Protein AF-A0A1F2XSV1-F1 (afdb_monomer)

Radius of gyration: 18.4 Å; Cα contacts (8 Å, |Δi|>4): 444; chains: 1; bounding box: 40×49×67 Å

pLDDT: mean 92.78, std 13.51, range [35.56, 98.88]

Secondary structure (DSSP, 8-state):
--SEEEEHHHHHHHHHTT-HHHHHHHHHHHHHSSPPPHHHHHHHHHHHHHHHHHHHHTT--S-EEEEEEEPTTSS-EEEEEEEEE-TTT--EEEEEEEEE--S--EE-SSTTEEEEESSS-EEEEE-HHHHHHHHHHHHHHH-HHHHTSSSEEEEEEEETT----TTSGGG-GGGHHHHHHS-EEETT-HHHHHHHHHHHHBB---SHHHHHHHHHT-------------

Structure (mmCIF, N/CA/C/O backbone):
data_AF-A0A1F2XSV1-F1
#
_entry.id   AF-A0A1F2XSV1-F1
#
loop_
_atom_site.group_PDB
_atom_site.id
_atom_site.type_symbol
_atom_site.label_atom_id
_atom_site.label_alt_id
_atom_site.label_comp_id
_atom_site.label_asym_id
_atom_site.label_entity_id
_atom_site.label_seq_id
_atom_site.pdbx_PDB_ins_code
_atom_site.Cartn_x
_atom_site.Cartn_y
_atom_site.Cartn_z
_atom_site.occupancy
_atom_site.B_iso_or_equiv
_atom_site.auth_seq_id
_atom_site.auth_comp_id
_atom_site.auth_asym_id
_atom_site.auth_atom_id
_atom_site.pdbx_PDB_model_num
ATOM 1 N N . MET A 1 1 ? 2.517 12.234 9.997 1.00 88.00 1 MET A N 1
ATOM 2 C CA . MET A 1 1 ? 2.289 13.084 8.802 1.00 88.00 1 MET A CA 1
ATOM 3 C C . MET A 1 1 ? 1.826 12.184 7.668 1.00 88.00 1 MET A C 1
ATOM 5 O O . MET A 1 1 ? 2.458 11.157 7.459 1.00 88.00 1 MET A O 1
ATOM 9 N N . HIS A 1 2 ? 0.756 12.558 6.977 1.00 94.75 2 HIS A N 1
ATOM 10 C CA . HIS A 1 2 ? 0.187 11.879 5.806 1.00 94.75 2 HIS A CA 1
ATOM 11 C C . HIS A 1 2 ? -0.239 12.951 4.792 1.00 94.75 2 HIS A C 1
ATOM 13 O O . HIS A 1 2 ? -0.453 14.096 5.194 1.00 94.75 2 HIS A O 1
ATOM 19 N N . LEU A 1 3 ? -0.363 12.609 3.508 1.00 96.81 3 LEU A N 1
ATOM 20 C CA . LEU A 1 3 ? -0.813 13.569 2.485 1.00 96.81 3 LEU A CA 1
ATOM 21 C C . LEU A 1 3 ? -2.320 13.504 2.225 1.00 96.81 3 LEU A C 1
ATOM 23 O O . LEU A 1 3 ? -2.896 14.479 1.755 1.00 96.81 3 LEU A O 1
ATOM 27 N N . TYR A 1 4 ? -2.965 12.391 2.569 1.00 97.75 4 TYR A N 1
ATOM 28 C CA . TYR A 1 4 ? -4.417 12.244 2.518 1.00 97.75 4 TYR A CA 1
ATOM 29 C C . TYR A 1 4 ? -4.916 11.464 3.727 1.00 97.75 4 TYR A C 1
ATOM 31 O O . TYR A 1 4 ? -4.221 10.580 4.237 1.00 97.75 4 TYR A O 1
ATOM 39 N N . ARG A 1 5 ? -6.130 11.804 4.154 1.00 97.31 5 ARG A N 1
ATOM 40 C CA . ARG A 1 5 ? -6.881 11.123 5.199 1.00 97.31 5 ARG A CA 1
ATOM 41 C C . ARG A 1 5 ? -8.374 11.287 4.934 1.00 97.31 5 ARG A C 1
ATOM 43 O O . ARG A 1 5 ? -8.816 12.413 4.716 1.00 97.31 5 ARG A O 1
ATOM 50 N N . GLY A 1 6 ? -9.130 10.199 5.019 1.00 97.00 6 GLY A N 1
ATOM 51 C CA . GLY A 1 6 ? -10.584 10.211 4.852 1.00 97.00 6 GLY A CA 1
ATOM 52 C C . GLY A 1 6 ? -11.194 8.827 5.039 1.00 97.00 6 GLY A C 1
ATOM 53 O O . GLY A 1 6 ? -10.521 7.921 5.537 1.00 97.00 6 GLY A O 1
ATOM 54 N N . THR A 1 7 ? -12.451 8.676 4.628 1.00 97.75 7 THR A N 1
ATOM 55 C CA . THR A 1 7 ? -13.071 7.357 4.437 1.00 97.75 7 THR A CA 1
ATOM 56 C C . THR A 1 7 ? -12.742 6.799 3.053 1.00 97.75 7 THR A C 1
ATOM 58 O O . THR A 1 7 ? -12.377 7.548 2.136 1.00 97.75 7 THR A O 1
ATOM 61 N N . THR A 1 8 ? -12.890 5.491 2.862 1.00 98.19 8 THR A N 1
ATOM 62 C CA . THR A 1 8 ? -12.720 4.866 1.548 1.00 98.19 8 THR A CA 1
ATOM 63 C C . THR A 1 8 ? -13.742 5.377 0.533 1.00 98.19 8 THR A C 1
ATOM 65 O O . THR A 1 8 ? -13.363 5.595 -0.613 1.00 98.19 8 THR A O 1
ATOM 68 N N . GLU A 1 9 ? -14.979 5.705 0.925 1.00 97.88 9 GLU A N 1
ATOM 69 C CA . GLU A 1 9 ? -15.955 6.347 0.027 1.00 97.88 9 GLU A CA 1
ATOM 70 C C . GLU A 1 9 ? -15.487 7.729 -0.460 1.00 97.88 9 GLU A C 1
ATOM 72 O O . GLU A 1 9 ? -15.579 8.046 -1.650 1.00 97.88 9 GLU A O 1
ATOM 77 N N . GLN A 1 10 ? -14.918 8.552 0.429 1.00 98.25 10 GLN A N 1
ATOM 78 C CA . GLN A 1 10 ? -14.339 9.844 0.041 1.00 98.25 10 GLN A CA 1
ATOM 79 C C . GLN A 1 10 ? -13.162 9.652 -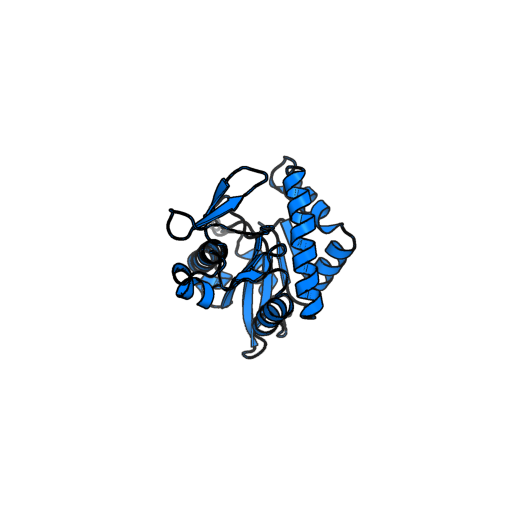0.920 1.00 98.25 10 GLN A C 1
ATOM 81 O O . GLN A 1 10 ? -13.105 10.308 -1.964 1.00 98.25 10 GLN A O 1
ATOM 86 N N . PHE A 1 11 ? -12.268 8.713 -0.602 1.00 98.62 11 PHE A N 1
ATOM 87 C CA . PHE A 1 11 ? -11.114 8.374 -1.431 1.00 98.62 11 PHE A CA 1
ATOM 88 C C . PHE A 1 11 ? -11.533 7.899 -2.824 1.00 98.62 11 PHE A C 1
ATOM 90 O O . PHE A 1 11 ? -10.999 8.385 -3.823 1.00 98.62 11 PHE A O 1
ATOM 97 N N . ILE A 1 12 ? -12.516 6.997 -2.906 1.00 98.56 12 ILE A N 1
ATOM 98 C CA . ILE A 1 12 ? -13.067 6.493 -4.167 1.00 98.56 12 ILE A CA 1
ATOM 99 C C . ILE A 1 12 ? -13.639 7.654 -4.978 1.00 98.56 12 ILE A C 1
ATOM 101 O O . ILE A 1 12 ? -13.290 7.816 -6.150 1.00 98.56 12 ILE A O 1
ATOM 105 N N . GLY A 1 13 ? -14.462 8.501 -4.355 1.00 98.25 13 GLY A N 1
ATOM 106 C CA . GLY A 1 13 ? -15.033 9.673 -5.011 1.00 98.25 13 GLY A CA 1
ATOM 107 C C . GLY A 1 13 ? -13.962 10.618 -5.564 1.00 98.25 13 GLY A C 1
ATOM 108 O O . GLY A 1 13 ? -14.077 11.083 -6.700 1.00 98.25 13 GLY A O 1
ATOM 109 N N . ASP A 1 14 ? -12.913 10.891 -4.791 1.00 98.25 14 ASP A N 1
ATOM 110 C CA . ASP A 1 14 ? -11.820 11.783 -5.190 1.00 98.25 14 ASP A CA 1
ATOM 111 C C . ASP A 1 14 ? -10.919 11.179 -6.273 1.00 98.25 14 ASP A C 1
ATOM 113 O O . ASP A 1 14 ? -10.412 11.912 -7.132 1.00 98.25 14 ASP A O 1
ATOM 117 N N . ALA A 1 15 ? -10.730 9.858 -6.263 1.00 97.00 15 ALA A N 1
ATOM 118 C CA . ALA A 1 15 ? -10.011 9.134 -7.304 1.00 97.00 15 ALA A CA 1
ATOM 119 C C . ALA A 1 15 ? -10.800 9.136 -8.624 1.00 97.00 15 ALA A C 1
ATOM 121 O O . ALA A 1 15 ? -10.251 9.506 -9.660 1.00 97.00 15 ALA A O 1
ATOM 122 N N . VAL A 1 16 ? -12.101 8.823 -8.588 1.00 95.25 16 VAL A N 1
ATOM 123 C CA . VAL A 1 16 ? -12.982 8.799 -9.774 1.00 95.25 16 VAL A CA 1
ATOM 124 C C . VAL A 1 16 ? -13.110 10.182 -10.419 1.00 95.25 16 VAL A C 1
ATOM 126 O O . VAL A 1 16 ? -13.158 10.295 -11.643 1.00 95.25 16 VAL A O 1
ATOM 129 N N . ARG A 1 17 ? -13.114 11.254 -9.618 1.00 96.25 17 ARG A N 1
ATOM 130 C CA . ARG A 1 17 ? -13.109 12.642 -10.117 1.00 96.25 17 ARG A CA 1
ATOM 131 C C . ARG A 1 17 ? -11.734 13.125 -10.596 1.00 96.25 17 ARG A C 1
ATOM 133 O O . ARG A 1 17 ? -11.622 14.277 -11.009 1.00 96.25 17 ARG A O 1
ATOM 140 N N . ALA A 1 18 ? -10.700 12.284 -10.525 1.00 92.69 18 ALA A N 1
ATOM 141 C CA . ALA A 1 18 ? -9.311 12.625 -10.833 1.00 92.69 18 ALA A CA 1
ATOM 142 C C . ALA A 1 18 ? -8.772 13.831 -10.030 1.00 92.69 18 ALA A C 1
ATOM 144 O O . ALA A 1 18 ? -7.884 14.556 -10.483 1.00 92.69 18 ALA A O 1
ATOM 145 N N . THR A 1 19 ? -9.292 14.058 -8.818 1.00 96.38 19 THR A N 1
ATOM 146 C CA . THR A 1 19 ? -8.870 15.167 -7.944 1.00 96.38 19 THR A CA 1
ATOM 147 C C . THR A 1 19 ? -7.842 14.745 -6.903 1.00 96.38 19 THR A C 1
ATOM 149 O O . THR A 1 19 ? -7.076 15.584 -6.434 1.00 96.38 19 THR A O 1
ATOM 152 N N . LEU A 1 20 ? -7.786 13.456 -6.557 1.00 96.75 20 LEU A N 1
ATOM 153 C CA . LEU A 1 20 ? -6.980 12.940 -5.450 1.00 96.75 20 LEU A CA 1
ATOM 154 C C . LEU A 1 20 ? -5.483 13.283 -5.568 1.00 96.75 20 LEU A C 1
ATOM 156 O O . LEU A 1 20 ? -4.899 13.822 -4.634 1.00 96.75 20 LEU A O 1
ATOM 160 N N . ALA A 1 21 ? -4.864 13.061 -6.732 1.00 97.06 21 ALA A N 1
ATOM 161 C CA . ALA A 1 21 ? -3.442 13.362 -6.933 1.00 97.06 21 ALA A CA 1
ATOM 162 C C . ALA A 1 21 ? -3.112 14.861 -6.775 1.00 97.06 21 ALA A C 1
ATOM 164 O O . ALA A 1 21 ? -2.040 15.209 -6.280 1.00 97.06 21 ALA A O 1
ATOM 165 N N . ASN A 1 22 ? -4.042 15.749 -7.148 1.00 96.25 22 ASN A N 1
ATOM 166 C CA . ASN A 1 22 ? -3.880 17.192 -6.954 1.00 96.25 22 ASN A CA 1
ATOM 167 C C . ASN A 1 22 ? -3.988 17.567 -5.473 1.00 96.25 22 ASN A C 1
ATOM 169 O O . ASN A 1 22 ? -3.165 18.342 -4.994 1.00 96.25 22 ASN A O 1
ATOM 173 N N . GLN A 1 23 ? -4.926 16.964 -4.733 1.00 97.88 23 GLN A N 1
ATOM 174 C CA . GLN A 1 23 ? -5.023 17.157 -3.283 1.00 97.88 23 GLN A CA 1
ATOM 175 C C . GLN A 1 23 ? -3.732 16.720 -2.571 1.00 97.88 23 GLN A C 1
ATOM 177 O O . GLN A 1 23 ? -3.214 17.449 -1.724 1.00 97.88 23 GLN A O 1
ATOM 182 N N . LEU A 1 24 ? -3.158 15.569 -2.955 1.00 98.06 24 LEU A N 1
ATOM 183 C CA . LEU A 1 24 ? -1.857 15.125 -2.442 1.00 98.06 24 LEU A CA 1
ATOM 184 C C . LEU A 1 24 ? -0.746 16.129 -2.774 1.00 98.06 24 LEU A C 1
ATOM 186 O O . LEU A 1 24 ? 0.094 16.402 -1.922 1.00 98.06 24 LEU A O 1
ATOM 190 N N . ALA A 1 25 ? -0.732 16.693 -3.985 1.00 97.88 25 ALA A N 1
ATOM 191 C CA . ALA A 1 25 ? 0.274 17.671 -4.393 1.00 97.88 25 ALA A CA 1
ATOM 192 C C . ALA A 1 25 ? 0.168 18.997 -3.622 1.00 97.88 25 ALA A C 1
ATOM 194 O O . ALA A 1 25 ? 1.194 19.581 -3.260 1.00 97.88 25 ALA A O 1
ATOM 195 N N . GLU A 1 26 ? -1.053 19.457 -3.343 1.00 97.50 26 GLU A N 1
ATOM 196 C CA . GLU A 1 26 ? -1.315 20.619 -2.488 1.00 97.50 26 GLU A CA 1
ATOM 197 C C . GLU A 1 26 ? -0.814 20.363 -1.065 1.00 97.50 26 GLU A C 1
ATOM 199 O O . GLU A 1 26 ? -0.008 21.141 -0.549 1.00 97.50 26 GLU A O 1
ATOM 204 N N . ARG A 1 27 ? -1.180 19.219 -0.474 1.00 96.88 27 ARG A N 1
ATOM 205 C CA . ARG A 1 27 ? -0.724 18.821 0.867 1.00 96.88 27 ARG A CA 1
ATOM 206 C C . ARG A 1 27 ? 0.784 18.632 0.939 1.00 96.88 27 ARG A C 1
ATOM 208 O O . ARG A 1 27 ? 1.420 19.071 1.892 1.00 96.88 27 ARG A O 1
ATOM 215 N N . PHE A 1 28 ? 1.390 18.055 -0.094 1.00 96.25 28 PHE A N 1
ATOM 216 C CA . PHE A 1 28 ? 2.840 17.939 -0.199 1.00 96.25 28 PHE A CA 1
ATOM 217 C C . PHE A 1 28 ? 3.500 19.323 -0.158 1.00 96.25 28 PHE A C 1
ATOM 219 O O . PHE A 1 28 ? 4.465 19.530 0.577 1.00 96.25 28 PHE A O 1
ATOM 226 N N . PHE A 1 29 ? 2.982 20.292 -0.914 1.00 96.56 29 PHE A N 1
ATOM 227 C CA . PHE A 1 29 ? 3.517 21.652 -0.907 1.00 96.56 29 PHE A CA 1
ATOM 228 C C . PHE A 1 29 ? 3.331 22.347 0.450 1.00 96.56 29 PHE A C 1
ATOM 230 O O . PHE A 1 29 ? 4.228 23.064 0.905 1.00 96.56 29 PHE A O 1
ATOM 237 N N . GLU A 1 30 ? 2.194 22.135 1.111 1.00 95.31 30 GLU A N 1
ATOM 238 C CA . GLU A 1 30 ? 1.932 22.655 2.454 1.00 95.31 30 GLU A CA 1
ATOM 239 C C . GLU A 1 30 ? 2.948 22.138 3.480 1.00 95.31 30 GLU A C 1
ATOM 241 O O . GLU A 1 30 ? 3.464 22.924 4.277 1.00 95.31 30 GLU A O 1
ATOM 246 N N . GLU A 1 31 ? 3.297 20.855 3.412 1.00 91.88 31 GLU A N 1
ATOM 247 C CA . GLU A 1 31 ? 4.235 20.220 4.342 1.00 91.88 31 GLU A CA 1
ATOM 248 C C . GLU A 1 31 ? 5.702 20.534 4.015 1.00 91.88 31 GLU A C 1
ATOM 250 O O . GLU A 1 31 ? 6.487 20.900 4.893 1.00 91.88 31 GLU A O 1
ATOM 255 N N . PHE A 1 32 ? 6.093 20.417 2.745 1.00 90.94 32 PHE A N 1
ATOM 256 C CA . PHE A 1 32 ? 7.500 20.443 2.337 1.00 90.94 32 PHE A CA 1
ATOM 257 C C . PHE A 1 32 ? 7.966 21.778 1.747 1.00 90.94 32 PHE A C 1
ATOM 259 O O . PHE A 1 32 ? 9.170 21.993 1.611 1.00 90.94 32 PHE A O 1
ATOM 266 N N . ARG A 1 33 ? 7.045 22.692 1.413 1.00 95.50 33 ARG A N 1
ATOM 267 C CA . ARG A 1 33 ? 7.321 24.017 0.812 1.00 95.50 33 ARG A CA 1
ATOM 268 C C . ARG A 1 33 ? 8.004 23.987 -0.560 1.00 95.50 33 ARG A C 1
ATOM 270 O O . ARG A 1 33 ? 8.474 25.018 -1.037 1.00 95.50 33 ARG A O 1
ATOM 277 N N . TYR A 1 34 ? 7.998 22.840 -1.233 1.00 95.62 34 TYR A N 1
ATOM 278 C CA . TYR A 1 34 ? 8.321 22.697 -2.652 1.00 95.62 34 TYR A CA 1
ATOM 279 C C . TYR A 1 34 ? 7.308 21.767 -3.325 1.00 95.62 34 TYR A C 1
ATOM 281 O O . TYR A 1 34 ? 6.559 21.065 -2.650 1.00 95.62 34 TYR A O 1
ATOM 289 N N . LYS A 1 35 ? 7.227 21.813 -4.659 1.00 96.12 35 LYS A N 1
ATOM 290 C CA . LYS A 1 35 ? 6.257 21.012 -5.417 1.00 96.12 35 LYS A CA 1
ATOM 291 C C . LYS A 1 35 ? 6.789 19.596 -5.671 1.00 96.12 35 LYS A C 1
ATOM 293 O O . LYS A 1 35 ? 7.982 19.473 -5.962 1.00 96.12 35 LYS A O 1
ATOM 298 N N . PRO A 1 36 ? 5.927 18.565 -5.639 1.00 96.56 36 PRO A N 1
ATOM 299 C CA . PRO A 1 36 ? 6.309 17.230 -6.083 1.00 96.56 36 PRO A CA 1
ATOM 300 C C . PRO A 1 36 ? 6.664 17.245 -7.574 1.00 96.56 36 PRO A C 1
ATOM 302 O O . PRO A 1 36 ? 6.220 18.113 -8.337 1.00 96.56 36 PRO A O 1
ATOM 305 N N . ALA A 1 37 ? 7.468 16.277 -8.005 1.00 97.25 37 ALA A N 1
ATOM 306 C CA . ALA A 1 37 ? 7.808 16.150 -9.418 1.00 97.25 37 ALA A CA 1
ATOM 307 C C . ALA A 1 37 ? 6.558 15.764 -10.241 1.00 97.25 37 ALA A C 1
ATOM 309 O O . ALA A 1 37 ? 5.721 15.004 -9.754 1.00 97.25 37 ALA A O 1
ATOM 310 N N . PRO A 1 38 ? 6.429 16.185 -11.516 1.00 97.19 38 PRO A N 1
ATOM 311 C CA . PRO A 1 38 ? 5.289 15.787 -12.351 1.00 97.19 38 PRO A CA 1
ATOM 312 C C . PRO A 1 38 ? 5.110 14.264 -12.469 1.00 97.19 38 PRO A C 1
ATOM 314 O O . PRO A 1 38 ? 3.986 13.764 -12.509 1.00 97.19 38 PRO A O 1
ATOM 317 N N . SER A 1 39 ? 6.216 13.514 -12.482 1.00 95.81 39 SER A N 1
ATOM 318 C CA . SER A 1 39 ? 6.197 12.049 -12.477 1.00 95.81 39 SER A CA 1
ATOM 319 C C . SER A 1 39 ? 5.666 11.465 -11.167 1.00 95.81 39 SER A C 1
ATOM 321 O O . SER A 1 39 ? 5.009 10.432 -11.204 1.00 95.81 39 SER A O 1
ATOM 323 N N . GLU A 1 40 ? 5.902 12.123 -10.028 1.00 96.19 40 GLU A N 1
ATOM 324 C CA . GLU A 1 40 ? 5.363 11.719 -8.722 1.00 96.19 40 GLU A CA 1
ATOM 325 C C . GLU A 1 40 ? 3.838 11.904 -8.698 1.00 96.19 40 GLU A C 1
ATOM 327 O O . GLU A 1 40 ? 3.111 10.959 -8.402 1.00 96.19 40 GLU A O 1
ATOM 332 N N . VAL A 1 41 ? 3.339 13.054 -9.166 1.00 97.75 41 VAL A N 1
ATOM 333 C CA . VAL A 1 41 ? 1.889 13.309 -9.285 1.00 97.75 41 VAL A CA 1
ATOM 334 C C . VAL A 1 41 ? 1.218 12.314 -10.236 1.00 97.75 41 VAL A C 1
ATOM 336 O O . VAL A 1 41 ? 0.162 11.762 -9.924 1.00 97.75 41 VAL A O 1
ATOM 339 N N . THR A 1 42 ? 1.852 12.032 -11.377 1.00 97.31 42 THR A N 1
ATOM 340 C CA . THR A 1 42 ? 1.373 11.008 -12.323 1.00 97.31 42 THR A CA 1
ATOM 341 C C . THR A 1 42 ? 1.353 9.628 -11.667 1.00 97.31 42 THR A C 1
ATOM 343 O O . THR A 1 42 ? 0.415 8.855 -11.863 1.00 97.31 42 THR A O 1
ATOM 346 N N . SER A 1 43 ? 2.368 9.317 -10.855 1.00 96.81 43 SER A N 1
ATOM 347 C CA . SER A 1 43 ? 2.437 8.036 -10.166 1.00 96.81 43 SER A CA 1
ATOM 348 C C . SER A 1 43 ? 1.309 7.873 -9.143 1.00 96.81 43 SER A C 1
ATOM 350 O O . SER A 1 43 ? 0.663 6.825 -9.133 1.00 96.81 43 SER A O 1
ATOM 352 N N . TRP A 1 44 ? 0.985 8.924 -8.381 1.00 98.25 44 TRP A N 1
ATOM 353 C CA . TRP A 1 44 ? -0.167 8.929 -7.479 1.00 98.25 44 TRP A CA 1
ATOM 354 C C . TRP A 1 44 ? -1.473 8.727 -8.229 1.00 98.25 44 TRP A C 1
ATOM 356 O O . TRP A 1 44 ? -2.259 7.867 -7.848 1.00 98.25 44 TRP A O 1
ATOM 366 N N . HIS A 1 45 ? -1.692 9.461 -9.321 1.00 98.00 45 HIS A N 1
ATOM 367 C CA . HIS A 1 45 ? -2.911 9.319 -10.116 1.00 98.00 45 HIS A CA 1
ATOM 368 C C . HIS A 1 45 ? -3.143 7.862 -10.546 1.00 98.00 45 HIS A C 1
ATOM 370 O O . HIS A 1 45 ? -4.218 7.308 -10.318 1.00 98.00 45 HIS A O 1
ATOM 376 N N . ASN A 1 46 ? -2.116 7.223 -11.110 1.00 97.94 46 ASN A N 1
ATOM 377 C CA . ASN A 1 46 ? -2.200 5.843 -11.586 1.00 97.94 46 ASN A CA 1
ATOM 378 C C . ASN A 1 46 ? -2.433 4.846 -10.441 1.00 97.94 46 ASN A C 1
ATOM 380 O O . ASN A 1 46 ? -3.384 4.067 -10.475 1.00 97.94 46 ASN A O 1
ATOM 384 N N . SER A 1 47 ? -1.576 4.883 -9.417 1.00 98.25 47 SER A N 1
ATOM 385 C CA . SER A 1 47 ? -1.615 3.911 -8.322 1.00 98.25 47 SER A CA 1
ATOM 386 C C . SER A 1 47 ? -2.880 4.041 -7.471 1.00 98.25 47 SER A C 1
ATOM 388 O O . SER A 1 47 ? -3.481 3.031 -7.111 1.00 98.25 47 SER A O 1
ATOM 390 N N . LEU A 1 48 ? -3.328 5.264 -7.174 1.00 98.50 48 LEU A N 1
ATOM 391 C CA . LEU A 1 48 ? -4.507 5.478 -6.331 1.00 98.50 48 LEU A CA 1
ATOM 392 C C . LEU A 1 48 ? -5.814 5.188 -7.078 1.00 98.50 48 LEU A C 1
ATOM 394 O O . LEU A 1 48 ? -6.777 4.748 -6.456 1.00 98.50 48 LEU A O 1
ATOM 398 N N . SER A 1 49 ? -5.834 5.334 -8.407 1.00 98.19 49 SER A N 1
ATOM 399 C CA . SER A 1 49 ? -6.946 4.833 -9.227 1.00 98.19 49 SER A CA 1
ATOM 400 C C . SER A 1 49 ? -7.041 3.306 -9.160 1.00 98.19 49 SER A C 1
ATOM 402 O O . SER A 1 49 ? -8.129 2.766 -8.981 1.00 98.19 49 SER A O 1
ATOM 404 N N . ALA A 1 50 ? -5.906 2.599 -9.229 1.00 98.44 50 ALA A N 1
ATOM 405 C CA . ALA A 1 50 ? -5.883 1.144 -9.084 1.00 98.44 50 ALA A CA 1
ATOM 406 C C . ALA A 1 50 ? -6.342 0.691 -7.684 1.00 98.44 50 ALA A C 1
ATOM 408 O O . ALA A 1 50 ? -7.122 -0.253 -7.578 1.00 98.44 50 ALA A O 1
ATOM 409 N N . MET A 1 51 ? -5.925 1.394 -6.624 1.00 98.69 51 MET A N 1
ATOM 410 C CA . MET A 1 51 ? -6.414 1.147 -5.261 1.00 98.69 51 MET A CA 1
ATOM 411 C C . MET A 1 51 ? -7.925 1.407 -5.139 1.00 98.69 51 MET A C 1
ATOM 413 O O . MET A 1 51 ? -8.637 0.615 -4.530 1.00 98.69 51 MET A O 1
ATOM 417 N N . SER A 1 52 ? -8.435 2.479 -5.756 1.00 98.56 52 SER A N 1
ATOM 418 C CA . SER A 1 52 ? -9.872 2.794 -5.773 1.00 98.56 52 SER A CA 1
ATOM 419 C C . SER A 1 52 ? -10.699 1.676 -6.411 1.00 98.56 52 SER A C 1
ATOM 421 O O . SER A 1 52 ? -11.775 1.348 -5.915 1.00 98.56 52 SER A O 1
ATOM 423 N N . ASN A 1 53 ? -10.196 1.038 -7.471 1.00 98.19 53 ASN A N 1
ATOM 424 C CA . ASN A 1 53 ? -10.871 -0.108 -8.084 1.00 98.19 53 ASN A CA 1
ATOM 425 C C . ASN A 1 53 ? -10.954 -1.307 -7.126 1.00 98.19 53 ASN A C 1
ATOM 427 O O . ASN A 1 53 ? -12.005 -1.936 -7.045 1.00 98.19 53 ASN A O 1
ATOM 431 N N . ALA A 1 54 ? -9.883 -1.593 -6.377 1.00 98.38 54 ALA A N 1
ATOM 432 C CA . ALA A 1 54 ? -9.870 -2.676 -5.391 1.00 98.38 54 ALA A CA 1
ATOM 433 C C . ALA A 1 54 ? -10.861 -2.423 -4.245 1.00 98.38 54 ALA A C 1
ATOM 435 O O . ALA A 1 54 ? -11.636 -3.309 -3.897 1.00 98.38 54 ALA A O 1
ATOM 436 N N . LEU A 1 55 ? -10.892 -1.196 -3.710 1.00 98.50 55 LEU A N 1
ATOM 437 C CA . LEU A 1 55 ? -11.836 -0.809 -2.655 1.00 98.50 55 LEU A CA 1
ATOM 438 C C . LEU A 1 55 ? -13.293 -0.889 -3.127 1.00 98.50 55 LEU A C 1
ATOM 440 O O . LEU A 1 55 ? -14.149 -1.355 -2.384 1.00 98.50 55 LEU A O 1
ATOM 444 N N . GLN A 1 56 ? -13.575 -0.467 -4.365 1.00 98.12 56 GLN A N 1
ATOM 445 C CA . GLN A 1 56 ? -14.913 -0.582 -4.951 1.00 98.12 56 GLN A CA 1
ATOM 446 C C . GLN A 1 56 ? -15.339 -2.037 -5.151 1.00 98.12 56 GLN A C 1
ATOM 448 O O . GLN A 1 56 ? -16.504 -2.348 -4.921 1.00 98.12 56 GLN A O 1
ATOM 453 N N . LEU A 1 57 ? -14.422 -2.910 -5.581 1.00 98.06 57 LEU A N 1
ATOM 454 C CA . LEU A 1 57 ? -14.706 -4.332 -5.772 1.00 98.06 57 LEU A CA 1
ATOM 455 C C . LEU A 1 57 ? -14.974 -5.046 -4.441 1.00 98.06 57 LEU A C 1
ATOM 457 O O . LEU A 1 57 ? -15.880 -5.868 -4.368 1.00 98.06 57 LEU A O 1
ATOM 461 N N . ALA A 1 58 ? -14.221 -4.693 -3.398 1.00 97.44 58 ALA A N 1
ATOM 462 C CA . ALA A 1 58 ? -14.413 -5.192 -2.038 1.00 97.44 58 ALA A CA 1
ATOM 463 C C . ALA A 1 58 ? -15.623 -4.561 -1.311 1.00 97.44 58 ALA A C 1
ATOM 465 O O . ALA A 1 58 ? -15.884 -4.902 -0.166 1.00 97.44 58 ALA A O 1
ATOM 466 N N . ASP A 1 59 ? -16.322 -3.612 -1.946 1.00 97.31 59 ASP A N 1
ATOM 467 C CA . ASP A 1 59 ? -17.384 -2.785 -1.354 1.00 97.31 59 ASP A CA 1
ATOM 468 C C . ASP A 1 59 ? -17.004 -2.117 -0.015 1.00 97.31 59 ASP A C 1
ATOM 470 O O . ASP A 1 59 ? -17.810 -1.953 0.900 1.00 97.31 59 ASP A O 1
ATOM 474 N N . LEU A 1 60 ? -15.746 -1.686 0.093 1.00 97.25 60 LEU A N 1
ATOM 475 C CA . LEU A 1 60 ? -15.218 -1.009 1.274 1.00 97.25 60 LEU A CA 1
ATOM 476 C C . LEU A 1 60 ? -15.502 0.491 1.185 1.00 97.25 60 LEU A C 1
ATOM 478 O O . LEU A 1 60 ? -14.806 1.228 0.479 1.00 97.25 60 LEU A O 1
ATOM 482 N N . ARG A 1 61 ? -16.520 0.962 1.909 1.00 95.56 61 ARG A N 1
ATOM 483 C CA . ARG A 1 61 ? -17.048 2.340 1.817 1.00 95.56 61 ARG A CA 1
ATOM 484 C C . ARG A 1 61 ? -16.811 3.191 3.065 1.00 95.56 61 ARG A C 1
ATOM 486 O O . ARG A 1 61 ? -16.599 4.400 2.954 1.00 95.56 61 ARG A O 1
ATOM 493 N N . ASP A 1 62 ? -16.768 2.560 4.230 1.00 94.94 62 ASP A N 1
ATOM 494 C CA . ASP A 1 62 ? -16.744 3.263 5.518 1.00 94.94 62 ASP A CA 1
ATOM 495 C C . ASP A 1 62 ? -15.400 3.147 6.250 1.00 94.94 62 ASP A C 1
ATOM 497 O O . ASP A 1 62 ? -15.202 3.756 7.299 1.00 94.94 62 ASP A O 1
ATOM 501 N N . GLN A 1 63 ? -14.446 2.414 5.675 1.00 97.88 63 GLN A N 1
ATOM 502 C CA . GLN A 1 63 ? -13.125 2.193 6.254 1.00 97.88 63 GLN A CA 1
ATOM 503 C C . GLN A 1 63 ? -12.308 3.483 6.262 1.00 97.88 63 GLN A C 1
ATOM 505 O O . GLN A 1 63 ? -12.422 4.331 5.373 1.00 97.88 63 GLN A O 1
ATOM 510 N N . GLY A 1 64 ? -11.428 3.624 7.248 1.00 98.25 64 GLY A N 1
ATOM 511 C CA . GLY A 1 64 ? -10.465 4.714 7.257 1.00 98.25 64 GLY A CA 1
ATOM 512 C C . GLY A 1 64 ? -9.340 4.477 6.254 1.00 98.25 64 GLY A C 1
ATOM 513 O O . GLY A 1 64 ? -8.906 3.347 6.044 1.00 98.25 64 GLY A O 1
ATOM 514 N N . ILE A 1 65 ? -8.828 5.542 5.639 1.00 98.56 65 ILE A N 1
ATOM 515 C CA . ILE A 1 65 ? -7.689 5.448 4.722 1.00 98.56 65 ILE A CA 1
ATOM 516 C C . ILE A 1 65 ? -6.707 6.604 4.910 1.00 98.56 65 ILE A C 1
ATOM 518 O O . ILE A 1 65 ? -7.089 7.772 5.032 1.00 98.56 65 ILE A O 1
ATOM 522 N N . LEU A 1 66 ? -5.419 6.264 4.918 1.00 98.44 66 LEU A N 1
ATOM 523 C CA . LEU A 1 66 ? -4.285 7.182 4.892 1.00 98.44 66 LEU A CA 1
ATOM 524 C C . LEU A 1 66 ? -3.462 6.928 3.632 1.00 98.44 66 LEU A C 1
ATOM 526 O O . LEU A 1 66 ? -3.239 5.778 3.256 1.00 98.44 66 LEU A O 1
ATOM 530 N N . VAL A 1 67 ? -2.963 7.999 3.018 1.00 98.50 67 VAL A N 1
ATOM 531 C CA . VAL A 1 67 ? -2.078 7.913 1.845 1.00 98.50 67 VAL A CA 1
ATOM 532 C C . VAL A 1 67 ? -0.792 8.681 2.117 1.00 98.50 67 VAL A C 1
ATOM 534 O O . VAL A 1 67 ? -0.827 9.774 2.701 1.00 98.50 67 VAL A O 1
ATOM 537 N N . GLU A 1 68 ? 0.335 8.117 1.678 1.00 97.19 68 GLU A N 1
ATOM 538 C CA . GLU A 1 68 ? 1.677 8.686 1.849 1.00 97.19 68 GLU A CA 1
ATOM 539 C C . GLU A 1 68 ? 1.993 8.942 3.333 1.00 97.19 68 GLU A C 1
ATOM 541 O O . GLU A 1 68 ? 2.413 10.032 3.744 1.00 97.19 68 GLU A O 1
ATOM 546 N N . LEU A 1 69 ? 1.746 7.926 4.171 1.00 95.75 69 LEU A N 1
ATOM 547 C CA . LEU A 1 69 ? 2.009 7.989 5.608 1.00 95.75 69 LEU A CA 1
ATOM 548 C C . LEU A 1 69 ? 3.517 7.910 5.850 1.00 95.75 69 LEU A C 1
ATOM 550 O O . LEU A 1 69 ? 4.165 6.887 5.621 1.00 95.75 69 LEU A O 1
ATOM 554 N N . LYS A 1 70 ? 4.084 9.007 6.349 1.00 93.00 70 LYS A N 1
ATOM 555 C CA . LYS A 1 70 ? 5.500 9.087 6.704 1.00 93.00 70 LYS A CA 1
ATOM 556 C C . LYS A 1 70 ? 5.787 8.255 7.945 1.00 93.00 70 LYS A C 1
ATOM 558 O O . LYS A 1 70 ? 5.161 8.456 8.988 1.00 93.00 70 LYS A O 1
ATOM 563 N N . LEU A 1 71 ? 6.791 7.391 7.840 1.00 91.06 71 LEU A N 1
ATOM 564 C CA . LEU A 1 71 ? 7.285 6.625 8.974 1.00 91.06 71 LEU A CA 1
ATOM 565 C C . LEU A 1 71 ? 7.968 7.568 9.983 1.00 91.06 71 LEU A C 1
ATOM 567 O O . LEU A 1 71 ? 8.719 8.463 9.567 1.00 91.06 71 LEU A O 1
ATOM 571 N N . PRO A 1 72 ? 7.737 7.384 11.298 1.00 85.69 72 PRO A N 1
ATOM 572 C CA . PRO A 1 72 ? 8.471 8.098 12.340 1.00 85.69 72 PRO A CA 1
ATOM 573 C C . PRO A 1 72 ? 9.983 8.109 12.083 1.00 85.69 72 PRO A C 1
ATOM 575 O O . PRO A 1 72 ? 10.522 7.180 11.498 1.00 85.69 72 PRO A O 1
ATOM 578 N N . PHE A 1 73 ? 10.671 9.191 12.460 1.00 85.81 73 PHE A N 1
ATOM 579 C CA . PHE A 1 73 ? 12.142 9.314 12.403 1.00 85.81 73 PHE A CA 1
ATOM 580 C C . PHE A 1 73 ? 12.816 8.934 11.063 1.00 85.81 73 PHE A C 1
ATOM 582 O O . PHE A 1 73 ? 14.015 8.663 11.022 1.00 85.81 73 PHE A O 1
ATOM 589 N N . SER A 1 74 ? 12.066 8.941 9.959 1.00 87.06 74 SER A N 1
ATOM 590 C CA . SER A 1 74 ? 12.514 8.506 8.638 1.00 87.06 74 SER A CA 1
ATOM 591 C C . SER A 1 74 ? 12.042 9.471 7.553 1.00 87.06 74 SER A C 1
ATOM 593 O O . SER A 1 74 ? 11.105 10.248 7.740 1.00 87.06 74 SER A O 1
ATOM 595 N N . SER A 1 75 ? 12.695 9.431 6.392 1.00 86.06 75 SER A N 1
ATOM 596 C CA . SER A 1 75 ? 12.187 10.053 5.164 1.00 86.06 75 SER A CA 1
ATOM 597 C C . SER A 1 75 ? 11.251 9.130 4.379 1.00 86.06 75 SER A C 1
ATOM 599 O O . SER A 1 75 ? 10.625 9.586 3.425 1.00 86.06 75 SER A O 1
ATOM 601 N N . LYS A 1 76 ? 11.150 7.849 4.761 1.00 90.62 76 LYS A N 1
ATOM 602 C CA . LYS A 1 76 ? 10.301 6.866 4.082 1.00 90.62 76 LYS A CA 1
ATOM 603 C C . LYS A 1 76 ? 8.817 7.144 4.329 1.00 90.62 76 LYS A C 1
ATOM 605 O O . LYS A 1 76 ? 8.423 7.583 5.412 1.00 90.62 76 LYS A O 1
ATOM 610 N N . ARG A 1 77 ? 8.007 6.831 3.321 1.00 94.00 77 ARG A N 1
ATOM 611 C CA . ARG A 1 77 ? 6.543 6.867 3.346 1.00 94.00 77 ARG A CA 1
ATOM 612 C C . ARG A 1 77 ? 6.030 5.513 2.858 1.00 94.00 77 ARG A C 1
ATOM 614 O O . ARG A 1 77 ? 6.666 4.921 1.986 1.00 94.00 77 ARG A O 1
ATOM 621 N N . LEU A 1 78 ? 4.952 5.021 3.459 1.00 95.44 78 LEU A N 1
ATOM 622 C CA . LEU A 1 78 ? 4.169 3.925 2.885 1.00 95.44 78 LEU A CA 1
ATOM 623 C C . LEU A 1 78 ? 3.057 4.508 2.015 1.00 95.44 78 LEU A C 1
ATOM 625 O O . LEU A 1 78 ? 2.569 5.605 2.305 1.00 95.44 78 LEU A O 1
ATOM 629 N N . ASP A 1 79 ? 2.672 3.779 0.973 1.00 98.31 79 ASP A N 1
ATOM 630 C CA . ASP A 1 79 ? 1.757 4.300 -0.041 1.00 98.31 79 ASP A CA 1
ATOM 631 C C . ASP A 1 79 ? 0.335 4.443 0.502 1.00 98.31 79 ASP A C 1
ATOM 633 O O . ASP A 1 79 ? -0.203 5.549 0.509 1.00 98.31 79 ASP A O 1
ATOM 637 N N . VAL A 1 80 ? -0.260 3.351 0.994 1.00 98.75 80 VAL A N 1
ATOM 638 C CA . VAL A 1 80 ? -1.633 3.331 1.520 1.00 98.75 80 VAL A CA 1
ATOM 639 C C . VAL A 1 80 ? -1.703 2.524 2.816 1.00 98.75 80 VAL A C 1
ATOM 641 O O . VAL A 1 80 ? -1.081 1.470 2.944 1.00 98.75 80 VAL A O 1
ATOM 644 N N . LEU A 1 81 ? -2.490 3.012 3.775 1.00 98.69 81 LEU A N 1
ATOM 645 C CA . LEU A 1 81 ? -2.906 2.261 4.958 1.00 98.69 81 LEU A CA 1
ATOM 646 C C . LEU A 1 81 ? -4.424 2.364 5.102 1.00 98.69 81 LEU A C 1
ATOM 648 O O . LEU A 1 81 ? -4.955 3.471 5.187 1.00 98.69 81 LEU A O 1
ATOM 652 N N . VAL A 1 82 ? -5.100 1.218 5.129 1.00 98.69 82 VAL A N 1
ATOM 653 C CA . VAL A 1 82 ? -6.551 1.112 5.340 1.00 98.69 82 VAL A CA 1
ATOM 654 C C . VAL A 1 82 ? -6.802 0.631 6.765 1.00 98.69 82 VAL A C 1
ATOM 656 O O . VAL A 1 82 ? -6.126 -0.289 7.217 1.00 98.69 82 VAL A O 1
ATOM 659 N N . THR A 1 83 ? -7.739 1.245 7.477 1.00 98.31 83 THR A N 1
ATOM 660 C CA . THR A 1 83 ? -8.141 0.857 8.834 1.00 98.31 83 THR A CA 1
ATOM 661 C C . THR A 1 83 ? -9.586 0.390 8.856 1.00 98.31 83 THR A C 1
ATOM 663 O O . THR A 1 83 ? -10.425 0.918 8.129 1.00 98.31 83 THR A O 1
ATOM 666 N N . GLY A 1 84 ? -9.871 -0.558 9.734 1.00 97.69 84 GLY A N 1
ATOM 667 C CA . GLY A 1 84 ? -11.218 -1.025 10.022 1.00 97.69 84 GLY A CA 1
ATOM 668 C C . GLY A 1 84 ? -11.159 -2.143 11.051 1.00 97.69 84 GLY A C 1
ATOM 669 O O . GLY A 1 84 ? -10.120 -2.362 11.673 1.00 97.69 84 GLY A O 1
ATOM 670 N N . SER A 1 85 ? -12.241 -2.889 11.208 1.00 97.06 85 SER A N 1
ATOM 671 C CA . SER A 1 85 ? -12.235 -4.071 12.069 1.00 97.06 85 SER A CA 1
ATOM 672 C 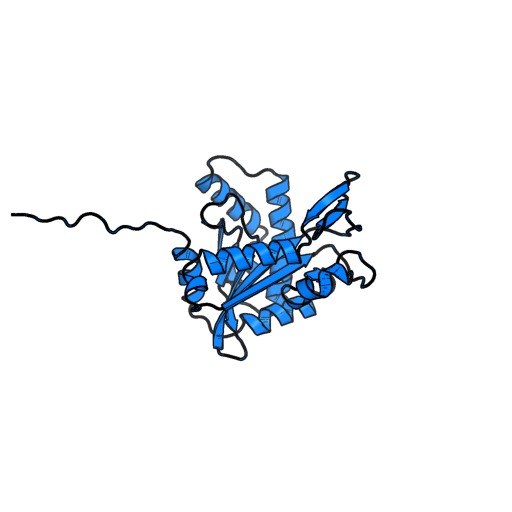C . SER A 1 85 ? -12.111 -5.335 11.228 1.00 97.06 85 SER A C 1
ATOM 674 O O . SER A 1 85 ? -12.645 -5.418 10.123 1.00 97.06 85 SER A O 1
ATOM 676 N N . ASN A 1 86 ? -11.425 -6.349 11.744 1.00 97.38 86 ASN A N 1
ATOM 677 C CA . ASN A 1 8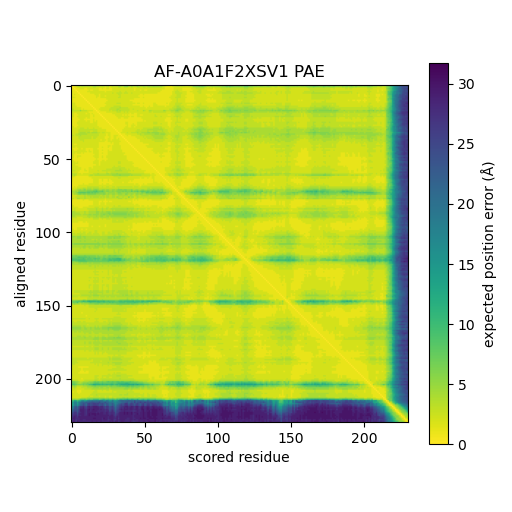6 ? -11.384 -7.651 11.088 1.00 97.38 86 ASN A CA 1
ATOM 678 C C . ASN A 1 86 ? -12.804 -8.235 10.998 1.00 97.38 86 ASN A C 1
ATOM 680 O O . ASN A 1 86 ? -13.520 -8.279 12.002 1.00 97.38 86 ASN A O 1
ATOM 684 N N . ALA A 1 87 ? -13.199 -8.706 9.814 1.00 94.19 87 ALA A N 1
ATOM 685 C CA . ALA A 1 87 ? -14.570 -9.138 9.538 1.00 94.19 87 ALA A CA 1
ATOM 686 C C . ALA A 1 87 ? -15.015 -10.326 10.408 1.00 94.19 87 ALA A C 1
ATOM 688 O O . ALA A 1 87 ? -16.185 -10.443 10.770 1.00 94.19 87 ALA A O 1
ATOM 689 N N . ASN A 1 88 ? -14.072 -11.202 10.768 1.00 93.62 88 ASN A N 1
ATOM 690 C CA . ASN A 1 88 ? -14.350 -12.441 11.489 1.00 93.62 88 ASN A CA 1
ATOM 691 C C . ASN A 1 88 ? -14.225 -12.284 13.007 1.00 93.62 88 ASN A C 1
ATOM 693 O O . ASN A 1 88 ? -15.008 -12.865 13.758 1.00 93.62 88 ASN A O 1
ATOM 697 N N . THR A 1 89 ? -13.222 -11.540 13.475 1.00 95.06 89 THR A N 1
ATOM 698 C CA . THR A 1 89 ? -12.931 -11.409 14.913 1.00 95.06 89 THR A CA 1
ATOM 699 C C . THR A 1 89 ? -13.518 -10.145 15.532 1.00 95.06 89 THR A C 1
ATOM 701 O O . THR A 1 89 ? -13.648 -10.082 16.753 1.00 95.06 89 THR A O 1
ATOM 704 N N . GLY A 1 90 ? -13.843 -9.135 14.719 1.00 94.81 90 GLY A N 1
ATOM 705 C CA . GLY A 1 90 ? -14.265 -7.811 15.176 1.00 94.81 90 GLY A CA 1
ATOM 706 C C . GLY A 1 90 ? -13.161 -7.001 15.864 1.00 94.81 90 GLY A C 1
ATOM 707 O O . GLY A 1 90 ? -13.462 -5.977 16.462 1.00 94.81 90 GLY A O 1
ATOM 708 N N . SER A 1 91 ? -11.905 -7.457 15.829 1.00 95.81 91 SER A N 1
ATOM 709 C CA . SER A 1 91 ? -10.776 -6.728 16.415 1.00 95.81 91 SER A CA 1
ATOM 710 C C . SER A 1 91 ? -10.288 -5.619 15.488 1.00 95.81 91 SER A C 1
ATOM 712 O O . SER A 1 91 ? -10.171 -5.860 14.284 1.00 95.81 91 SER A O 1
ATOM 714 N N . ASP A 1 92 ? -9.909 -4.472 16.055 1.00 97.75 92 ASP A N 1
ATOM 715 C CA . ASP A 1 92 ? -9.280 -3.369 15.327 1.00 97.75 92 ASP A CA 1
ATOM 716 C C . ASP A 1 92 ? -8.086 -3.863 14.500 1.00 97.75 92 ASP A C 1
ATOM 718 O O . ASP A 1 92 ? -7.198 -4.571 14.995 1.00 97.75 92 ASP A O 1
ATOM 722 N N . ASN A 1 93 ? -8.048 -3.467 13.233 1.00 98.12 93 ASN A N 1
ATOM 723 C CA . ASN A 1 93 ? -7.006 -3.861 12.304 1.00 98.12 93 ASN A CA 1
ATOM 724 C C . ASN A 1 93 ? -6.632 -2.723 11.348 1.00 98.12 93 ASN A C 1
ATOM 726 O O . ASN A 1 93 ? -7.378 -1.768 11.107 1.00 98.12 93 ASN A O 1
ATOM 730 N N . ALA A 1 94 ? -5.449 -2.851 10.764 1.00 98.19 94 ALA A N 1
ATOM 731 C CA . ALA A 1 94 ? -4.996 -2.017 9.673 1.00 98.19 94 ALA A CA 1
ATOM 732 C C . ALA A 1 94 ? -4.245 -2.853 8.637 1.00 98.19 94 ALA A C 1
ATOM 734 O O . ALA A 1 94 ? -3.549 -3.809 8.972 1.00 98.19 94 ALA A O 1
ATOM 735 N N . VAL A 1 95 ? -4.342 -2.455 7.373 1.00 98.81 95 VAL A N 1
ATOM 736 C CA . VAL A 1 95 ? -3.634 -3.082 6.257 1.00 98.81 95 VAL A CA 1
ATOM 737 C C . VAL A 1 95 ? -2.754 -2.047 5.577 1.00 98.81 95 VAL A C 1
ATOM 739 O O . VAL A 1 95 ? -3.252 -1.049 5.053 1.00 98.81 95 VAL A O 1
ATOM 742 N N . ILE A 1 96 ? -1.445 -2.299 5.539 1.00 98.88 96 ILE A N 1
ATOM 743 C CA . ILE A 1 96 ? -0.520 -1.563 4.671 1.00 98.88 96 ILE A CA 1
ATOM 744 C C . ILE A 1 96 ? -0.608 -2.144 3.260 1.00 98.88 96 ILE A C 1
ATOM 746 O O . ILE A 1 96 ? 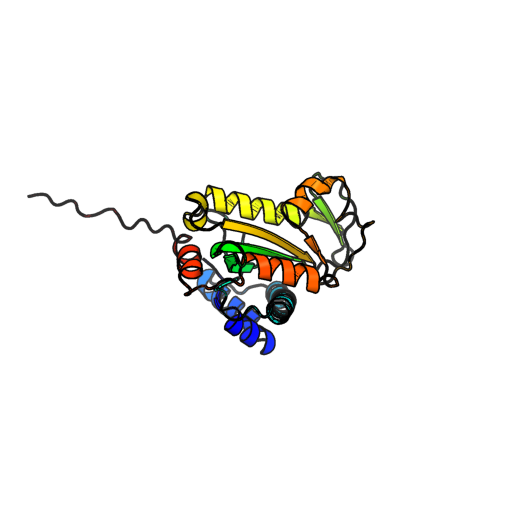-0.497 -3.357 3.075 1.00 98.88 96 ILE A O 1
ATOM 750 N N . VAL A 1 97 ? -0.731 -1.275 2.262 1.00 98.88 97 VAL A N 1
ATOM 751 C CA . VAL A 1 97 ? -0.664 -1.644 0.848 1.00 98.88 97 VAL A CA 1
ATOM 752 C C . VAL A 1 97 ? 0.467 -0.859 0.188 1.00 98.88 97 VAL A C 1
ATOM 754 O O . VAL A 1 97 ? 0.405 0.365 0.082 1.00 98.88 97 VAL A O 1
ATOM 757 N N . GLU A 1 98 ? 1.502 -1.567 -0.262 1.00 98.75 98 GLU A N 1
ATOM 758 C CA . GLU A 1 98 ? 2.538 -1.016 -1.146 1.00 98.75 98 GLU A CA 1
ATOM 759 C C . GLU A 1 98 ? 2.077 -1.121 -2.607 1.00 98.75 98 GLU A C 1
ATOM 761 O O . GLU A 1 98 ? 1.741 -2.209 -3.076 1.00 98.75 98 GLU A O 1
ATOM 766 N N . LEU A 1 99 ? 2.098 -0.021 -3.359 1.00 98.69 99 LEU A N 1
ATOM 767 C CA . LEU A 1 99 ? 1.607 0.044 -4.735 1.00 98.69 99 LEU A CA 1
ATOM 768 C C . LEU A 1 99 ? 2.778 0.102 -5.723 1.00 98.69 99 LEU A C 1
ATOM 770 O O . LEU A 1 99 ? 3.566 1.048 -5.745 1.00 98.69 99 LEU A O 1
ATOM 774 N N . LYS A 1 100 ? 2.870 -0.878 -6.629 1.00 97.94 100 LYS A N 1
ATOM 775 C CA . LYS A 1 100 ? 3.892 -0.893 -7.688 1.00 97.94 100 LYS A CA 1
ATOM 776 C C . LYS A 1 100 ? 3.271 -0.810 -9.073 1.00 97.94 100 LYS A C 1
ATOM 778 O O . LYS A 1 100 ? 2.395 -1.584 -9.428 1.00 97.94 100 LYS A O 1
ATOM 783 N N . GLN A 1 101 ? 3.836 0.058 -9.907 1.00 96.81 101 GLN A N 1
ATOM 784 C CA . GLN A 1 101 ? 3.477 0.180 -11.329 1.00 96.81 101 GLN A CA 1
ATOM 785 C C . GLN A 1 101 ? 4.313 -0.754 -12.218 1.00 96.81 101 GLN A C 1
ATOM 787 O O . GLN A 1 101 ? 4.565 -0.460 -13.385 1.00 96.81 101 GLN A O 1
ATOM 792 N N . TRP A 1 102 ? 4.868 -1.824 -11.651 1.00 96.81 102 TRP A N 1
ATOM 793 C CA . TRP A 1 102 ? 5.757 -2.718 -12.384 1.00 96.81 102 TRP A CA 1
ATOM 794 C C . TRP A 1 102 ? 4.937 -3.628 -13.288 1.00 96.81 102 TRP A C 1
ATOM 796 O O . TRP A 1 102 ? 3.889 -4.110 -12.883 1.00 96.81 102 TRP A O 1
ATOM 806 N N . THR A 1 103 ? 5.439 -3.884 -14.492 1.00 95.31 103 THR A N 1
ATOM 807 C CA . THR A 1 103 ? 4.836 -4.841 -15.434 1.00 95.31 103 THR A CA 1
ATOM 808 C C . THR A 1 103 ? 5.505 -6.210 -15.377 1.00 95.31 103 THR A C 1
ATOM 810 O O . THR A 1 103 ? 4.891 -7.220 -15.696 1.00 95.31 103 THR A O 1
ATOM 813 N N . ARG A 1 104 ? 6.783 -6.249 -14.986 1.00 94.38 104 ARG A N 1
ATOM 814 C CA . ARG A 1 104 ? 7.608 -7.457 -14.878 1.00 94.38 104 ARG A CA 1
ATOM 815 C C . ARG A 1 104 ? 8.791 -7.217 -13.952 1.00 94.38 104 ARG A C 1
ATOM 817 O O . ARG A 1 104 ? 9.232 -6.077 -13.799 1.00 94.38 104 ARG A O 1
ATOM 824 N N . ALA A 1 105 ? 9.350 -8.298 -13.422 1.00 96.81 105 ALA A N 1
ATOM 825 C CA . ALA A 1 105 ? 10.634 -8.279 -12.737 1.00 96.81 105 ALA A CA 1
ATOM 826 C C . ALA A 1 105 ? 11.538 -9.409 -13.243 1.00 96.81 105 ALA A C 1
ATOM 828 O O . ALA A 1 105 ? 11.079 -10.404 -13.801 1.00 96.81 105 ALA A O 1
ATOM 829 N N . GLN A 1 106 ? 12.836 -9.230 -13.056 1.00 97.19 106 GLN A N 1
ATOM 830 C CA . GLN A 1 106 ? 13.886 -10.190 -13.360 1.00 97.19 106 GLN A CA 1
ATOM 831 C C . GLN A 1 106 ? 14.562 -10.619 -12.057 1.00 97.19 106 GLN A C 1
ATOM 833 O O . GLN A 1 106 ? 14.471 -9.938 -11.031 1.00 97.19 106 GLN A O 1
ATOM 838 N N . ARG A 1 107 ? 15.261 -11.755 -12.094 1.00 96.94 107 ARG A N 1
ATOM 839 C CA . ARG A 1 107 ? 16.032 -12.225 -10.944 1.00 96.94 107 ARG A CA 1
ATOM 840 C C . ARG A 1 107 ? 17.165 -11.242 -10.644 1.00 96.94 107 ARG A C 1
ATOM 842 O O . ARG A 1 107 ? 17.946 -10.930 -11.538 1.00 96.94 107 ARG A O 1
ATOM 849 N N . SER A 1 108 ? 17.260 -10.807 -9.389 1.00 97.56 108 SER A N 1
ATOM 850 C CA . SER A 1 108 ? 18.396 -10.026 -8.899 1.00 97.56 108 SER A CA 1
ATOM 851 C C . SER A 1 108 ? 19.490 -10.938 -8.345 1.00 97.56 108 SER A C 1
ATOM 853 O O . SER A 1 108 ? 19.223 -12.054 -7.898 1.00 97.56 108 SER A O 1
ATOM 855 N N . ASN A 1 109 ? 20.724 -10.433 -8.331 1.00 96.06 109 ASN A N 1
ATOM 856 C CA . ASN A 1 109 ? 21.837 -11.040 -7.594 1.00 96.06 109 ASN A CA 1
ATOM 857 C C . ASN A 1 109 ? 21.911 -10.550 -6.135 1.00 96.06 109 ASN A C 1
ATOM 859 O O . ASN A 1 109 ? 22.772 -11.001 -5.381 1.00 96.06 109 ASN A O 1
ATOM 863 N N . ILE A 1 110 ? 21.049 -9.608 -5.744 1.00 97.56 110 ILE A N 1
ATOM 864 C CA . ILE A 1 110 ? 20.964 -9.075 -4.386 1.00 97.56 110 ILE A CA 1
ATOM 865 C C . ILE A 1 110 ? 19.852 -9.820 -3.643 1.00 97.56 110 ILE A C 1
ATOM 867 O O . ILE A 1 110 ? 18.730 -9.937 -4.135 1.00 97.56 110 ILE A O 1
ATOM 871 N N . THR A 1 111 ? 20.163 -10.322 -2.448 1.00 96.06 111 THR A N 1
ATOM 872 C CA . THR A 1 111 ? 19.193 -11.008 -1.587 1.00 96.06 111 THR A CA 1
ATOM 873 C C . THR A 1 111 ? 17.991 -10.111 -1.302 1.00 96.06 111 THR A C 1
ATOM 875 O O . THR A 1 111 ? 18.151 -8.917 -1.065 1.00 96.06 111 THR A O 1
ATOM 878 N N . GLU A 1 112 ? 16.792 -10.696 -1.289 1.00 96.94 112 GLU A N 1
ATOM 879 C CA . GLU A 1 112 ? 15.528 -9.984 -1.045 1.00 96.94 112 GLU A CA 1
ATOM 880 C C . GLU A 1 112 ? 15.168 -8.929 -2.108 1.00 96.94 112 GLU A C 1
ATOM 882 O O . GLU A 1 112 ? 14.224 -8.164 -1.907 1.00 96.94 112 GLU A O 1
ATOM 887 N N . CYS A 1 113 ? 15.880 -8.892 -3.239 1.00 98.31 113 CYS A N 1
ATOM 888 C CA . CYS A 1 113 ? 15.642 -7.962 -4.338 1.00 98.31 113 CYS A CA 1
ATOM 889 C C . CYS A 1 113 ? 15.187 -8.664 -5.622 1.00 98.31 113 CYS A C 1
ATOM 891 O O . CYS A 1 113 ? 15.432 -9.848 -5.855 1.00 98.31 113 CYS A O 1
ATOM 893 N N . VAL A 1 114 ? 14.583 -7.869 -6.498 1.00 98.19 114 VAL A N 1
ATOM 894 C CA . VAL A 1 114 ? 14.304 -8.187 -7.900 1.00 98.19 114 VAL A CA 1
ATOM 895 C C . VAL A 1 114 ? 14.777 -7.030 -8.779 1.00 98.19 114 VAL A C 1
ATOM 897 O O . VAL A 1 114 ? 14.838 -5.882 -8.334 1.00 98.19 114 VAL A O 1
ATOM 900 N N . THR A 1 115 ? 15.117 -7.312 -10.031 1.00 98.31 115 THR A N 1
ATOM 901 C CA . THR A 1 115 ? 15.557 -6.287 -10.985 1.00 98.31 115 THR A CA 1
ATOM 902 C C . THR A 1 115 ? 14.387 -5.860 -11.866 1.00 98.31 115 THR A C 1
ATOM 904 O O . THR A 1 115 ? 13.695 -6.700 -12.438 1.00 98.31 115 THR A O 1
ATOM 907 N N . VAL A 1 116 ? 14.162 -4.558 -12.019 1.00 97.25 116 VAL A N 1
ATOM 908 C CA . VAL A 1 116 ? 13.055 -3.998 -12.810 1.00 97.25 116 VAL A CA 1
ATOM 909 C C . VAL A 1 116 ? 13.609 -3.107 -13.915 1.00 97.25 116 VAL A C 1
ATOM 911 O O . VAL A 1 116 ? 14.588 -2.389 -13.714 1.00 97.25 116 VAL A O 1
ATOM 914 N N . ASP A 1 117 ? 12.989 -3.168 -15.092 1.00 94.31 117 ASP A N 1
ATOM 91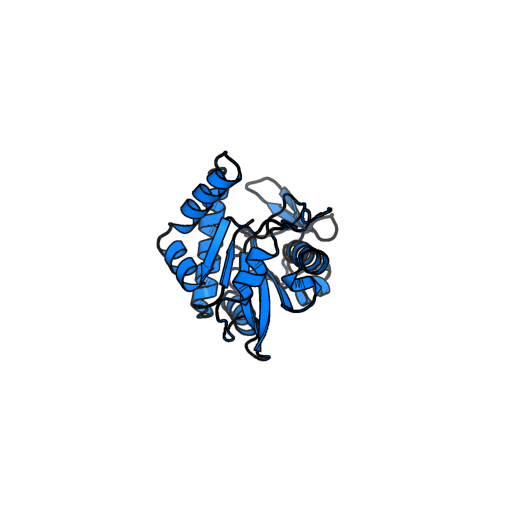5 C CA . ASP A 1 117 ? 13.345 -2.342 -16.244 1.00 94.31 117 ASP A CA 1
ATOM 916 C C . ASP A 1 117 ? 12.496 -1.064 -16.290 1.00 94.31 117 ASP A C 1
ATOM 918 O O . ASP A 1 117 ? 11.284 -1.112 -16.509 1.00 94.31 117 ASP A O 1
ATOM 922 N N . PHE A 1 118 ? 13.147 0.087 -16.131 1.00 89.19 118 PHE A N 1
ATOM 923 C CA . PHE A 1 118 ? 12.547 1.408 -16.293 1.00 89.19 118 PHE A CA 1
ATOM 924 C C . PHE A 1 118 ? 12.984 2.044 -17.612 1.00 89.19 118 PHE A C 1
ATOM 926 O O . PHE A 1 118 ? 13.825 2.945 -17.632 1.00 89.19 118 PHE A O 1
ATOM 933 N N . GLY A 1 119 ? 12.412 1.571 -18.721 1.00 85.62 119 GLY A N 1
ATOM 934 C CA . GLY A 1 119 ? 12.632 2.163 -20.044 1.00 85.62 119 GLY A CA 1
ATOM 935 C C . GLY A 1 119 ? 14.058 1.978 -20.571 1.00 85.62 119 GLY A C 1
ATOM 936 O O . GLY A 1 119 ? 14.647 2.918 -21.098 1.00 85.62 119 GLY A O 1
ATOM 937 N N . GLY A 1 120 ? 14.620 0.780 -20.405 1.00 88.88 120 GLY A N 1
ATOM 938 C CA . GLY A 1 120 ? 15.979 0.407 -20.803 1.00 88.88 120 GLY A CA 1
ATOM 939 C C . GLY A 1 120 ? 17.002 0.480 -19.668 1.00 88.88 120 GLY A C 1
ATOM 940 O O . GLY A 1 120 ? 18.172 0.159 -19.880 1.00 88.88 120 GLY A O 1
ATOM 941 N N . ARG A 1 121 ? 16.591 0.890 -18.461 1.00 93.69 121 ARG A N 1
ATOM 942 C CA . ARG A 1 121 ? 17.454 0.937 -17.277 1.00 93.69 121 ARG A CA 1
ATOM 943 C C . ARG A 1 121 ? 17.042 -0.141 -16.285 1.00 93.69 121 ARG A C 1
ATOM 945 O O . ARG A 1 121 ? 16.005 -0.018 -15.637 1.00 93.69 121 ARG A O 1
ATOM 952 N N . LEU A 1 122 ? 17.898 -1.147 -16.132 1.00 96.25 122 LEU A N 1
ATOM 953 C CA . LEU A 1 122 ? 17.751 -2.189 -15.119 1.00 96.25 122 LEU A CA 1
ATOM 954 C C . LEU A 1 122 ? 18.166 -1.654 -13.746 1.00 96.25 122 LEU A C 1
ATOM 956 O O . LEU A 1 122 ? 19.254 -1.093 -13.595 1.00 96.25 122 LEU A O 1
ATOM 960 N N . VAL A 1 123 ? 17.288 -1.809 -12.758 1.00 97.31 123 VAL A N 1
ATOM 961 C CA . VAL A 1 123 ? 17.502 -1.344 -11.383 1.00 97.31 123 VAL A CA 1
ATOM 962 C C . VAL A 1 123 ? 17.059 -2.424 -10.411 1.00 97.31 123 VAL A C 1
ATOM 964 O O . VAL A 1 123 ? 15.942 -2.926 -10.513 1.00 97.31 123 VAL A O 1
ATOM 967 N N . ASP A 1 124 ? 17.918 -2.757 -9.452 1.00 98.00 124 ASP A N 1
ATOM 968 C CA . ASP A 1 124 ? 17.548 -3.624 -8.339 1.00 98.00 124 ASP A CA 1
ATOM 969 C C . ASP A 1 124 ? 16.694 -2.866 -7.323 1.00 98.00 124 ASP A C 1
ATOM 971 O O . ASP A 1 124 ? 17.056 -1.786 -6.847 1.00 98.00 124 ASP A O 1
ATOM 975 N N . HIS A 1 125 ? 15.564 -3.462 -6.970 1.00 97.88 125 HIS A N 1
ATOM 976 C CA . HIS A 1 125 ? 14.666 -2.997 -5.927 1.00 97.88 125 HIS A CA 1
ATOM 977 C C . HIS A 1 125 ? 14.412 -4.125 -4.937 1.00 97.88 125 HIS A C 1
ATOM 979 O O . HIS A 1 125 ? 14.372 -5.290 -5.327 1.00 97.88 125 HIS A O 1
ATOM 985 N N . LEU A 1 126 ? 14.179 -3.777 -3.667 1.00 97.75 126 LEU A N 1
ATOM 986 C CA . LEU A 1 126 ? 13.628 -4.740 -2.718 1.00 97.75 126 LEU A CA 1
ATOM 987 C C . LEU A 1 126 ? 12.355 -5.353 -3.301 1.00 97.75 126 LEU A C 1
ATOM 989 O O . LEU A 1 126 ? 11.542 -4.656 -3.917 1.00 97.75 126 LEU A O 1
ATOM 993 N N . HIS A 1 127 ? 12.183 -6.649 -3.073 1.00 98.56 127 HIS A N 1
ATOM 994 C CA . HIS A 1 127 ? 10.940 -7.333 -3.365 1.00 98.56 127 HIS A CA 1
ATOM 995 C C . HIS A 1 127 ? 9.776 -6.569 -2.696 1.00 98.56 127 HIS A C 1
ATOM 997 O O . HIS A 1 127 ? 9.914 -6.194 -1.527 1.00 98.56 127 HIS A O 1
ATOM 1003 N N . PRO A 1 128 ? 8.632 -6.331 -3.367 1.00 98.19 128 PRO A N 1
ATOM 1004 C CA . PRO A 1 128 ? 7.540 -5.531 -2.802 1.00 98.19 128 PRO A CA 1
ATOM 1005 C C . PRO A 1 128 ? 7.045 -6.050 -1.446 1.00 98.19 128 PRO A C 1
ATOM 1007 O O . PRO A 1 128 ? 6.944 -5.279 -0.493 1.00 98.19 128 PRO A O 1
ATOM 1010 N N . SER A 1 129 ? 6.885 -7.371 -1.305 1.00 98.56 129 SER A N 1
ATOM 1011 C CA . SER A 1 129 ? 6.593 -7.998 -0.008 1.00 98.56 129 SER A CA 1
ATOM 1012 C C . SER A 1 129 ? 7.651 -7.707 1.059 1.00 98.56 129 SER A C 1
ATOM 1014 O O . SER A 1 129 ? 7.318 -7.525 2.225 1.00 98.56 129 SER A O 1
ATOM 1016 N N . LYS A 1 130 ? 8.936 -7.610 0.688 1.00 98.62 130 LYS A N 1
ATOM 1017 C CA . LYS A 1 130 ? 10.007 -7.303 1.646 1.00 98.62 130 LYS A CA 1
ATOM 1018 C C . LYS A 1 130 ? 9.929 -5.854 2.085 1.00 98.62 130 LYS A C 1
ATOM 1020 O O . LYS A 1 130 ? 10.115 -5.551 3.262 1.00 98.62 130 LYS A O 1
ATOM 1025 N N . GLN A 1 131 ? 9.664 -4.959 1.143 1.00 98.06 131 GLN A N 1
ATOM 1026 C CA . GLN A 1 131 ? 9.508 -3.544 1.427 1.00 98.06 131 GLN A CA 1
ATOM 1027 C C . GLN A 1 131 ? 8.345 -3.307 2.400 1.00 98.06 131 GLN A C 1
ATOM 1029 O O . GLN A 1 131 ? 8.540 -2.634 3.414 1.00 98.06 131 GLN A O 1
ATOM 1034 N N . VAL A 1 132 ? 7.183 -3.921 2.159 1.00 98.12 132 VAL A N 1
ATOM 1035 C CA . VAL A 1 132 ? 6.034 -3.768 3.061 1.00 98.12 132 VAL A CA 1
ATOM 1036 C C . VAL A 1 132 ? 6.256 -4.470 4.410 1.00 98.12 132 VAL A C 1
ATOM 1038 O O . VAL A 1 132 ? 5.902 -3.903 5.441 1.00 98.12 132 VAL A O 1
ATOM 1041 N N . GLN A 1 133 ? 6.954 -5.615 4.447 1.00 98.38 133 GLN A N 1
ATOM 1042 C CA . GLN A 1 133 ? 7.384 -6.258 5.700 1.00 98.38 133 GLN A CA 1
ATOM 1043 C C . GLN A 1 133 ? 8.241 -5.310 6.554 1.00 98.38 133 GLN A C 1
ATOM 1045 O O . GLN A 1 133 ? 8.065 -5.224 7.771 1.00 98.38 133 GLN A O 1
ATOM 1050 N N . GLN A 1 134 ? 9.171 -4.572 5.932 1.00 97.56 134 GLN A N 1
ATOM 1051 C CA . GLN A 1 134 ? 9.989 -3.589 6.647 1.00 97.56 134 GLN A CA 1
ATOM 1052 C C . GLN A 1 134 ? 9.130 -2.469 7.244 1.00 97.56 134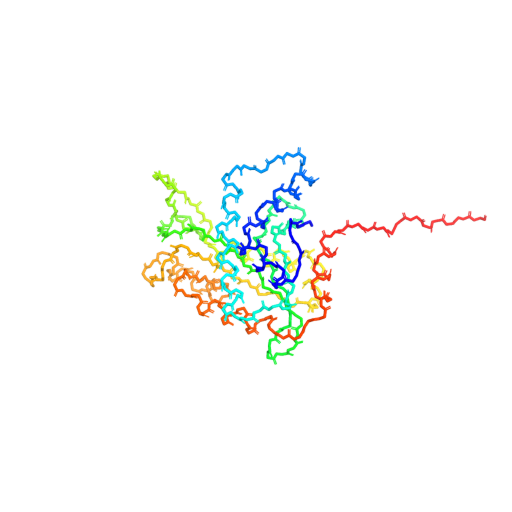 GLN A C 1
ATOM 1054 O O . GLN A 1 134 ? 9.413 -2.028 8.356 1.00 97.56 134 GLN A O 1
ATOM 1059 N N . TYR A 1 135 ? 8.088 -2.017 6.542 1.00 97.25 135 TYR A N 1
ATOM 1060 C CA . TYR A 1 135 ? 7.164 -1.000 7.055 1.00 97.25 135 TYR A CA 1
ATOM 1061 C C . TYR A 1 135 ? 6.315 -1.525 8.207 1.00 97.25 135 TYR A C 1
ATOM 1063 O O . TYR A 1 135 ? 6.241 -0.873 9.247 1.00 97.25 135 TYR A O 1
ATOM 1071 N N . GLN A 1 136 ? 5.737 -2.715 8.046 1.00 97.75 136 GLN A N 1
ATOM 1072 C CA . GLN A 1 136 ? 4.950 -3.396 9.071 1.00 97.75 136 GLN A CA 1
ATOM 1073 C C . GLN A 1 136 ? 5.760 -3.542 10.360 1.00 97.75 136 GLN A C 1
ATOM 1075 O O . GLN A 1 136 ? 5.331 -3.093 11.422 1.00 97.75 136 GLN A O 1
ATOM 1080 N N . ARG A 1 137 ? 6.979 -4.088 10.260 1.00 96.88 137 ARG A N 1
ATOM 1081 C CA . ARG A 1 137 ? 7.868 -4.255 11.412 1.00 96.88 137 ARG A CA 1
ATOM 1082 C C . ARG A 1 137 ? 8.220 -2.919 12.056 1.00 96.88 137 ARG A C 1
ATOM 1084 O O . ARG A 1 137 ? 8.159 -2.794 13.273 1.00 96.88 137 ARG A O 1
ATOM 1091 N N . TYR A 1 138 ? 8.546 -1.919 11.238 1.00 96.06 138 TYR A N 1
ATOM 1092 C CA . TYR A 1 138 ? 8.889 -0.590 11.728 1.00 96.06 138 TYR A CA 1
ATOM 1093 C C . TYR A 1 138 ? 7.745 0.040 12.530 1.00 96.06 138 TYR A C 1
ATOM 1095 O O . TYR A 1 138 ? 7.982 0.596 13.600 1.00 96.06 138 TYR A O 1
ATOM 1103 N N . LEU A 1 139 ? 6.509 -0.044 12.035 1.00 95.19 139 LEU A N 1
ATOM 1104 C CA . LEU A 1 139 ? 5.345 0.519 12.718 1.00 95.19 139 LEU A CA 1
ATOM 1105 C C . LEU A 1 139 ? 4.999 -0.245 13.998 1.00 95.19 139 LEU A C 1
ATOM 1107 O O . LEU A 1 139 ? 4.743 0.401 15.009 1.00 95.19 139 LEU A O 1
ATOM 1111 N N . ILE A 1 140 ? 5.078 -1.577 13.997 1.00 95.88 140 ILE A N 1
ATOM 1112 C CA . ILE A 1 140 ? 4.921 -2.380 15.223 1.00 95.88 140 ILE A CA 1
ATOM 1113 C C . ILE A 1 140 ? 5.931 -1.939 16.292 1.00 95.88 140 ILE A C 1
ATOM 1115 O O . ILE A 1 140 ? 5.566 -1.748 17.451 1.00 95.88 140 ILE A O 1
ATOM 1119 N N . ASP A 1 141 ? 7.184 -1.706 15.900 1.00 94.06 141 ASP A N 1
ATOM 1120 C CA . ASP A 1 141 ? 8.257 -1.379 16.840 1.00 94.06 141 ASP A CA 1
ATOM 1121 C C . ASP A 1 141 ? 8.246 0.099 17.301 1.00 94.06 141 ASP A C 1
ATOM 1123 O O . ASP A 1 141 ? 8.888 0.424 18.301 1.00 94.06 141 ASP A O 1
ATOM 1127 N N . THR A 1 142 ? 7.565 1.015 16.593 1.00 92.12 142 THR A N 1
ATOM 1128 C CA . THR A 1 142 ? 7.721 2.471 16.827 1.00 92.12 142 THR A CA 1
ATOM 1129 C C . THR A 1 142 ? 6.437 3.276 16.973 1.00 92.12 142 THR A C 1
ATOM 1131 O O . THR A 1 142 ? 6.492 4.405 17.469 1.00 92.12 142 THR A O 1
ATOM 1134 N N . HIS A 1 143 ? 5.296 2.760 16.527 1.00 91.56 143 HIS A N 1
ATOM 1135 C CA . HIS A 1 143 ? 4.069 3.531 16.431 1.00 91.56 143 HIS A CA 1
ATOM 1136 C C . HIS A 1 143 ? 3.052 3.057 17.483 1.00 91.56 143 HIS A C 1
ATOM 1138 O O . HIS A 1 143 ? 2.596 1.914 17.408 1.00 91.56 143 HIS A O 1
ATOM 1144 N N . PRO A 1 144 ? 2.640 3.924 18.435 1.00 90.62 144 PRO A N 1
ATOM 1145 C CA . PRO A 1 144 ? 1.884 3.509 19.617 1.00 90.62 144 PRO A CA 1
ATOM 1146 C C . PRO A 1 144 ? 0.617 2.706 19.335 1.00 90.62 144 PRO A C 1
ATOM 1148 O O . PRO A 1 144 ? 0.330 1.800 20.097 1.00 90.62 144 PRO A O 1
ATOM 1151 N N . ALA A 1 145 ? -0.096 2.992 18.238 1.00 92.75 145 ALA A N 1
ATOM 1152 C CA . ALA A 1 145 ? -1.295 2.240 17.853 1.00 92.75 145 ALA A CA 1
ATOM 1153 C C . ALA A 1 145 ? -1.058 0.734 17.608 1.00 92.75 145 ALA A C 1
ATOM 1155 O O . ALA A 1 145 ? -2.007 -0.039 17.683 1.00 92.75 145 ALA A O 1
ATOM 1156 N N . PHE A 1 146 ? 0.176 0.340 17.277 1.00 95.25 146 PHE A N 1
ATOM 1157 C CA . PHE A 1 146 ? 0.537 -1.040 16.940 1.00 95.25 146 PHE A CA 1
ATOM 1158 C C . PHE A 1 146 ? 1.442 -1.680 18.001 1.00 95.25 146 PHE A C 1
ATOM 1160 O O . PHE A 1 146 ? 1.390 -2.890 18.203 1.00 95.25 146 PHE A O 1
ATOM 1167 N N . THR A 1 147 ? 2.267 -0.891 18.701 1.00 91.88 147 THR A N 1
ATOM 1168 C CA . THR A 1 147 ? 3.216 -1.405 19.705 1.00 91.88 147 THR A CA 1
ATOM 1169 C C . THR A 1 147 ? 2.531 -2.027 20.923 1.00 91.88 147 THR A C 1
ATOM 1171 O O . THR A 1 147 ? 3.045 -2.989 21.491 1.00 91.88 147 THR A O 1
ATOM 1174 N N . ASP A 1 148 ? 1.381 -1.495 21.338 1.00 87.44 148 ASP A N 1
ATOM 1175 C CA . ASP A 1 148 ? 0.588 -2.032 22.451 1.00 87.44 148 ASP A CA 1
ATOM 1176 C C . ASP A 1 148 ? -0.338 -3.190 22.033 1.00 87.44 148 ASP A C 1
ATOM 1178 O O . ASP A 1 148 ? -0.986 -3.798 22.886 1.00 87.44 148 ASP A O 1
ATOM 1182 N N . GLY A 1 149 ? -0.376 -3.518 20.737 1.00 87.25 149 GLY A N 1
ATOM 1183 C CA . GLY A 1 149 ? -1.257 -4.533 20.168 1.00 87.25 149 GLY A CA 1
ATOM 1184 C C . GLY A 1 149 ? -2.732 -4.130 20.144 1.00 87.25 149 GLY A C 1
ATOM 1185 O O . GLY A 1 149 ? -3.576 -5.004 19.957 1.00 87.25 149 GLY A O 1
ATOM 1186 N N . ALA A 1 150 ? -3.058 -2.846 20.346 1.00 91.56 150 ALA A N 1
ATOM 1187 C CA . ALA A 1 150 ? -4.439 -2.369 20.295 1.00 91.56 150 ALA A CA 1
ATOM 1188 C C . ALA A 1 150 ? -5.034 -2.481 18.886 1.00 91.56 150 ALA A C 1
ATOM 1190 O O . ALA A 1 150 ? -6.216 -2.775 18.758 1.00 91.56 150 ALA A O 1
ATOM 1191 N N . VAL A 1 151 ? -4.216 -2.264 17.853 1.00 96.50 151 VAL A N 1
ATOM 1192 C CA . VAL A 1 151 ? -4.591 -2.434 16.446 1.00 96.50 151 VAL A CA 1
ATOM 1193 C C . VAL A 1 151 ? -3.668 -3.483 15.834 1.00 96.50 151 VAL A C 1
ATOM 1195 O O . VAL A 1 151 ? -2.442 -3.344 15.883 1.00 96.50 151 VAL A O 1
ATOM 1198 N N . ALA A 1 152 ? -4.243 -4.543 15.265 1.00 97.50 152 ALA A N 1
ATOM 1199 C CA . ALA A 1 152 ? -3.479 -5.496 14.467 1.00 97.50 152 ALA A CA 1
ATOM 1200 C C . ALA A 1 152 ? -2.964 -4.825 13.178 1.00 97.50 152 ALA A C 1
ATOM 1202 O O . ALA A 1 152 ? -3.483 -3.798 12.741 1.00 97.50 152 ALA A O 1
ATOM 1203 N N . LEU A 1 153 ? -1.893 -5.363 12.590 1.00 98.19 153 LEU A N 1
ATOM 1204 C CA . LEU A 1 153 ? -1.291 -4.778 11.395 1.00 98.19 153 LEU A CA 1
ATOM 1205 C C . LEU A 1 153 ? -0.923 -5.861 10.391 1.00 98.19 153 LEU A C 1
ATOM 1207 O O . LEU A 1 153 ? 0.083 -6.554 10.555 1.00 98.19 153 LEU A O 1
ATOM 1211 N N . ASP A 1 154 ? -1.714 -5.956 9.334 1.00 98.56 154 ASP A N 1
ATOM 1212 C CA . ASP A 1 154 ? -1.439 -6.730 8.131 1.00 98.56 154 ASP A CA 1
ATOM 1213 C C . ASP A 1 154 ? -0.730 -5.864 7.078 1.00 98.56 154 ASP A C 1
ATOM 1215 O O . ASP A 1 154 ? -0.731 -4.630 7.124 1.00 98.56 154 ASP A O 1
ATOM 1219 N N . ALA A 1 155 ? -0.099 -6.511 6.100 1.00 98.69 155 ALA A N 1
ATOM 1220 C CA . ALA A 1 155 ? 0.639 -5.810 5.059 1.00 98.69 155 ALA A CA 1
ATOM 1221 C C . ALA A 1 155 ? 0.743 -6.639 3.778 1.00 98.69 155 ALA A C 1
ATOM 1223 O O . ALA A 1 155 ? 1.059 -7.826 3.835 1.00 98.69 155 ALA A O 1
ATOM 1224 N N . CYS A 1 156 ? 0.538 -6.001 2.629 1.00 98.88 156 CYS A N 1
ATOM 1225 C CA . CYS A 1 156 ? 0.623 -6.616 1.307 1.00 98.88 156 CYS A CA 1
ATOM 1226 C C . CYS A 1 156 ? 1.190 -5.641 0.263 1.00 98.88 156 CYS A C 1
ATOM 1228 O O . CYS A 1 156 ? 1.346 -4.442 0.513 1.00 98.88 156 CYS A O 1
ATOM 1230 N N . ALA A 1 157 ? 1.506 -6.166 -0.915 1.00 98.81 157 ALA A N 1
ATOM 1231 C CA . ALA A 1 157 ? 1.843 -5.367 -2.083 1.00 98.81 157 ALA A CA 1
ATOM 1232 C C . ALA A 1 157 ? 0.841 -5.613 -3.215 1.00 98.81 157 ALA A C 1
ATOM 1234 O O . ALA A 1 157 ? 0.365 -6.731 -3.399 1.00 98.81 157 ALA A O 1
ATOM 1235 N N . TYR A 1 158 ? 0.577 -4.580 -4.009 1.00 98.81 158 TYR A N 1
ATOM 1236 C CA . TYR A 1 158 ? -0.265 -4.653 -5.195 1.00 98.81 158 TYR A CA 1
ATOM 1237 C C . TYR A 1 158 ? 0.474 -4.076 -6.411 1.00 98.81 158 TYR A C 1
ATOM 1239 O O . TYR A 1 158 ? 0.731 -2.871 -6.519 1.00 98.81 158 TYR A O 1
ATOM 1247 N N . LEU A 1 159 ? 0.866 -4.968 -7.322 1.00 98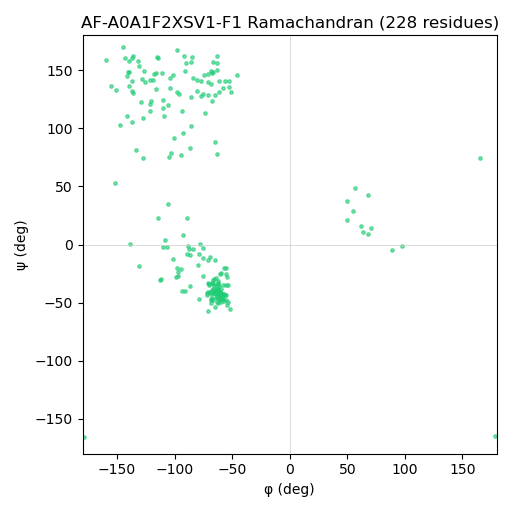.50 159 LEU A N 1
ATOM 1248 C CA . LEU A 1 159 ? 1.585 -4.677 -8.559 1.00 98.50 159 LEU A CA 1
ATOM 1249 C C . LEU A 1 159 ? 0.587 -4.519 -9.715 1.00 98.50 159 LEU A C 1
ATOM 1251 O O . LEU A 1 159 ? 0.408 -5.416 -10.537 1.00 98.50 159 LEU A O 1
ATOM 1255 N N . HIS A 1 160 ? -0.081 -3.372 -9.771 1.00 98.12 160 HIS A N 1
ATOM 1256 C CA . HIS A 1 160 ? -1.304 -3.168 -10.559 1.00 98.12 160 HIS A CA 1
ATOM 1257 C C . HIS A 1 160 ? -1.142 -3.173 -12.089 1.00 98.12 160 HIS A C 1
ATOM 1259 O O . HIS A 1 160 ? -2.139 -3.256 -12.800 1.00 98.12 160 HIS A O 1
ATOM 1265 N N . TYR A 1 161 ? 0.088 -3.134 -12.610 1.00 97.56 161 TYR A N 1
ATOM 1266 C CA . TYR A 1 161 ? 0.370 -3.316 -14.043 1.00 97.56 161 TYR A CA 1
ATOM 1267 C C . TYR A 1 161 ? 0.997 -4.675 -14.385 1.00 97.56 161 TYR A C 1
ATOM 1269 O O . TYR A 1 161 ? 1.257 -4.946 -15.560 1.00 97.56 161 TYR A O 1
ATOM 1277 N N . ALA A 1 162 ? 1.269 -5.518 -13.389 1.00 97.69 162 ALA A N 1
ATOM 1278 C CA . ALA A 1 162 ? 1.785 -6.862 -13.600 1.00 97.69 162 ALA A CA 1
ATOM 1279 C C . ALA A 1 162 ? 0.635 -7.844 -13.847 1.00 97.69 162 ALA A C 1
ATOM 1281 O O . ALA A 1 162 ? -0.496 -7.604 -13.425 1.00 97.69 162 ALA A O 1
ATOM 1282 N N . GLN A 1 163 ? 0.956 -8.958 -14.499 1.00 97.62 163 GLN A N 1
ATOM 1283 C CA . GLN A 1 163 ? 0.081 -10.123 -14.609 1.00 97.62 163 GLN A CA 1
ATOM 1284 C C . GLN A 1 163 ? 0.664 -11.277 -13.800 1.00 97.62 163 GLN A C 1
ATOM 1286 O O . GLN A 1 163 ? 1.892 -11.386 -13.682 1.00 97.62 163 GLN A O 1
ATOM 1291 N N . PHE A 1 164 ? -0.201 -12.116 -13.241 1.00 97.81 164 PHE A N 1
ATOM 1292 C CA . PHE A 1 164 ? 0.227 -13.257 -12.454 1.00 97.81 164 PHE A CA 1
ATOM 1293 C C . PHE A 1 164 ? 0.915 -14.278 -13.356 1.00 97.81 164 PHE A C 1
ATOM 1295 O O . PHE A 1 164 ? 0.355 -14.773 -14.333 1.00 97.81 164 PHE A O 1
ATOM 1302 N N . ASP A 1 165 ? 2.147 -14.613 -12.998 1.00 97.25 165 ASP A N 1
ATOM 1303 C CA . ASP A 1 165 ? 2.916 -15.673 -13.628 1.00 97.25 165 ASP A CA 1
ATOM 1304 C C . ASP A 1 165 ? 3.699 -16.389 -12.525 1.00 97.25 165 ASP A C 1
ATOM 1306 O O . ASP A 1 165 ? 4.644 -15.806 -11.985 1.00 97.25 165 ASP A O 1
ATOM 1310 N N . PRO A 1 166 ? 3.359 -17.644 -12.180 1.00 95.25 166 PRO A N 1
ATOM 1311 C CA . PRO A 1 166 ? 4.049 -18.376 -11.121 1.00 95.25 166 PRO A CA 1
ATOM 1312 C C . PRO A 1 166 ? 5.520 -18.670 -11.458 1.00 95.25 166 PRO A C 1
ATOM 1314 O O . PRO A 1 166 ? 6.286 -19.051 -10.578 1.00 95.25 166 PRO A O 1
ATOM 1317 N N . THR A 1 167 ? 5.940 -18.506 -12.718 1.00 96.75 167 THR A N 1
ATOM 1318 C CA . THR A 1 167 ? 7.344 -18.638 -13.136 1.00 96.75 167 THR A CA 1
ATOM 1319 C C . THR A 1 167 ? 8.130 -17.328 -13.035 1.00 96.75 167 THR A C 1
ATOM 1321 O O . THR A 1 167 ? 9.357 -17.327 -13.169 1.00 96.75 167 THR A O 1
ATOM 1324 N N . SER A 1 168 ? 7.447 -16.212 -12.763 1.00 97.19 168 SER A N 1
ATOM 1325 C CA . SER A 1 168 ? 8.067 -14.905 -12.571 1.00 97.19 168 SER A CA 1
ATOM 1326 C C . SER A 1 168 ? 9.022 -14.920 -11.374 1.00 97.19 168 SER A C 1
ATOM 1328 O O . SER A 1 168 ? 8.678 -15.450 -10.315 1.00 97.19 168 SER A O 1
ATOM 1330 N N . PRO A 1 169 ? 10.183 -14.245 -11.463 1.00 97.31 169 PRO A N 1
ATOM 1331 C CA . PRO A 1 169 ? 11.069 -14.048 -10.319 1.00 97.31 169 PRO A CA 1
ATOM 1332 C C . PRO A 1 169 ? 10.410 -13.385 -9.100 1.00 97.31 169 PRO A C 1
ATOM 1334 O O . PRO A 1 169 ? 10.936 -13.536 -8.005 1.00 97.31 169 PRO A O 1
ATOM 1337 N N . LEU A 1 170 ? 9.277 -12.687 -9.260 1.00 97.12 170 LEU A N 1
ATOM 1338 C CA . LEU A 1 170 ? 8.482 -12.160 -8.136 1.00 97.12 170 LEU A CA 1
ATOM 1339 C C . LEU A 1 170 ? 7.899 -13.265 -7.242 1.00 97.12 170 LEU A C 1
ATOM 1341 O O . LEU A 1 170 ? 7.710 -13.057 -6.053 1.00 97.12 170 LEU A O 1
ATOM 1345 N N . PHE A 1 171 ? 7.628 -14.443 -7.798 1.00 97.75 171 PHE A N 1
ATOM 1346 C CA . PHE A 1 171 ? 6.994 -15.558 -7.090 1.00 97.75 171 PHE A CA 1
ATOM 1347 C C . PHE A 1 171 ? 7.940 -16.756 -6.949 1.00 97.75 171 PHE A C 1
ATOM 1349 O O . PHE A 1 171 ? 7.512 -17.896 -6.804 1.00 97.75 171 PHE A O 1
ATOM 1356 N N . HIS A 1 172 ? 9.250 -16.506 -7.021 1.00 97.56 172 HIS A N 1
ATOM 1357 C CA . HIS A 1 172 ? 10.263 -17.541 -6.853 1.00 97.56 172 HIS A CA 1
ATOM 1358 C C . HIS A 1 172 ? 10.283 -18.073 -5.409 1.00 97.56 172 HIS A C 1
ATOM 1360 O O . HIS A 1 172 ? 10.118 -17.302 -4.467 1.00 97.56 172 HIS A O 1
ATOM 1366 N N . ALA A 1 173 ? 10.604 -19.362 -5.240 1.00 96.88 173 ALA A N 1
ATOM 1367 C CA . ALA A 1 173 ? 10.600 -20.064 -3.949 1.00 96.88 173 ALA A CA 1
ATOM 1368 C C . ALA A 1 173 ? 11.462 -19.405 -2.850 1.00 96.88 173 ALA A C 1
ATOM 1370 O O . ALA A 1 173 ? 11.182 -19.529 -1.659 1.00 96.88 173 ALA A O 1
ATOM 1371 N N . ASP A 1 174 ? 12.490 -18.645 -3.245 1.00 96.06 174 ASP A N 1
ATOM 1372 C CA . ASP A 1 174 ? 13.309 -17.825 -2.333 1.00 96.06 174 ASP A CA 1
ATOM 1373 C C . ASP A 1 174 ? 12.460 -16.812 -1.526 1.00 96.06 174 ASP A C 1
ATOM 1375 O O . ASP A 1 174 ? 12.899 -16.328 -0.481 1.00 96.06 174 ASP A O 1
ATOM 1379 N N . PHE A 1 175 ? 11.246 -16.495 -1.991 1.00 97.88 175 PHE A N 1
ATOM 1380 C CA . PHE A 1 175 ? 10.310 -15.562 -1.369 1.00 97.88 175 PHE A CA 1
ATOM 1381 C C . PHE A 1 175 ? 9.091 -16.236 -0.722 1.00 97.88 175 PHE A C 1
ATOM 1383 O O . PHE A 1 175 ? 8.255 -15.513 -0.191 1.00 97.88 175 PHE A O 1
ATOM 1390 N N . ASP A 1 176 ? 8.980 -17.569 -0.680 1.00 97.69 176 ASP A N 1
ATOM 1391 C CA . ASP A 1 176 ? 7.772 -18.264 -0.186 1.00 97.69 176 ASP A CA 1
ATOM 1392 C C . ASP A 1 176 ? 7.373 -17.838 1.234 1.00 97.69 176 ASP A C 1
ATOM 1394 O O . ASP A 1 176 ? 6.222 -17.493 1.496 1.00 97.69 176 ASP A O 1
ATOM 1398 N N . VAL A 1 177 ? 8.341 -17.796 2.158 1.00 97.69 177 VAL A N 1
ATOM 1399 C CA . VAL A 1 177 ? 8.103 -17.366 3.550 1.00 97.69 177 VAL A CA 1
ATOM 1400 C C . VAL A 1 177 ? 7.625 -15.917 3.605 1.00 97.69 177 VAL A C 1
ATOM 1402 O O . VAL A 1 177 ? 6.757 -15.567 4.403 1.00 97.69 177 VAL A O 1
ATOM 1405 N N . LEU A 1 178 ? 8.201 -15.072 2.754 1.00 97.06 178 LEU A N 1
ATOM 1406 C CA . LEU A 1 178 ? 7.886 -13.656 2.694 1.00 97.06 178 LEU A CA 1
ATOM 1407 C C . LEU A 1 178 ? 6.494 -13.423 2.089 1.00 97.06 178 LEU A C 1
ATOM 1409 O O . LEU A 1 178 ? 5.727 -12.636 2.632 1.00 97.06 178 LEU A O 1
ATOM 1413 N N . LEU A 1 179 ? 6.154 -14.123 1.008 1.00 98.25 179 LEU A N 1
ATOM 1414 C CA . LEU A 1 179 ? 4.853 -14.060 0.339 1.00 98.25 179 LEU A CA 1
ATOM 1415 C C . LEU A 1 179 ? 3.731 -14.631 1.213 1.00 98.25 179 LEU A C 1
ATOM 1417 O O . LEU A 1 179 ? 2.621 -14.110 1.180 1.00 98.25 179 LEU A O 1
ATOM 1421 N N . ALA A 1 180 ? 4.021 -15.640 2.039 1.00 98.12 180 ALA A N 1
ATOM 1422 C CA . ALA A 1 180 ? 3.059 -16.177 2.999 1.00 98.12 180 ALA A CA 1
ATOM 1423 C C . ALA A 1 180 ? 2.692 -15.175 4.110 1.00 98.12 180 ALA A C 1
ATOM 1425 O O . ALA A 1 180 ? 1.581 -15.215 4.630 1.00 98.12 180 ALA A O 1
ATOM 1426 N N . GLN A 1 181 ? 3.618 -14.288 4.491 1.00 97.50 181 GLN A N 1
ATOM 1427 C CA . GLN A 1 181 ? 3.398 -13.275 5.534 1.00 97.50 181 GLN A CA 1
ATOM 1428 C C . GLN A 1 181 ? 2.877 -11.953 4.967 1.00 97.50 181 GLN A C 1
ATOM 1430 O O . GLN A 1 181 ? 2.033 -11.300 5.575 1.00 97.50 181 GLN A O 1
ATOM 1435 N N . ASN A 1 182 ? 3.410 -11.549 3.816 1.00 98.62 182 ASN A N 1
ATOM 1436 C CA . ASN A 1 182 ? 3.135 -10.282 3.164 1.00 98.62 182 ASN A CA 1
ATOM 1437 C C . ASN A 1 182 ? 2.873 -10.540 1.674 1.00 98.62 182 ASN A C 1
ATOM 1439 O O . ASN A 1 182 ? 3.795 -10.410 0.863 1.00 98.62 182 ASN A O 1
ATOM 1443 N N . PRO A 1 183 ? 1.657 -10.948 1.284 1.00 98.62 183 PRO A N 1
ATOM 1444 C CA . PRO A 1 183 ? 1.383 -11.365 -0.085 1.00 98.62 183 PRO A CA 1
ATOM 1445 C C . PRO A 1 183 ? 1.585 -10.225 -1.088 1.00 98.62 183 PRO A C 1
ATOM 1447 O O . PRO A 1 183 ? 1.426 -9.045 -0.768 1.00 98.62 183 PRO A O 1
ATOM 1450 N N . SER A 1 184 ? 1.959 -10.598 -2.310 1.00 98.56 184 SER A N 1
ATOM 1451 C CA . SER A 1 184 ? 1.981 -9.707 -3.471 1.00 98.56 184 SER A CA 1
ATOM 1452 C C . SER A 1 184 ? 0.874 -10.128 -4.433 1.00 98.56 184 SER A C 1
ATOM 1454 O O . SER A 1 184 ? 0.866 -11.273 -4.875 1.00 98.56 184 SER A O 1
ATOM 1456 N N . PHE A 1 185 ? -0.017 -9.203 -4.774 1.00 98.69 185 PHE A N 1
ATOM 1457 C CA . PHE A 1 185 ? -1.073 -9.387 -5.770 1.00 98.69 185 PHE A CA 1
ATOM 1458 C C . PHE A 1 185 ? -0.702 -8.661 -7.066 1.00 98.69 185 PHE A C 1
ATOM 1460 O O . PHE A 1 185 ? -0.119 -7.573 -7.025 1.00 98.69 185 PHE A O 1
ATOM 1467 N N . THR A 1 186 ? -1.037 -9.229 -8.220 1.00 98.62 186 THR A N 1
ATOM 1468 C CA . THR A 1 186 ? -0.874 -8.586 -9.537 1.00 98.62 186 THR A CA 1
ATOM 1469 C C . THR A 1 186 ? -2.187 -7.964 -10.015 1.00 98.62 186 THR A C 1
ATOM 1471 O O . THR A 1 186 ? -3.244 -8.205 -9.437 1.00 98.62 186 THR A O 1
ATOM 1474 N N . GLY A 1 187 ? -2.140 -7.127 -11.056 1.00 97.81 187 GLY A N 1
ATOM 1475 C CA . GLY A 1 187 ? -3.303 -6.372 -11.544 1.00 97.81 187 GLY A CA 1
ATOM 1476 C C . GLY A 1 187 ? -4.481 -7.237 -12.010 1.00 97.81 187 GLY A C 1
ATOM 1477 O O . GLY A 1 187 ? -5.625 -6.797 -11.967 1.00 97.81 187 GLY A O 1
ATOM 1478 N N . ASP A 1 188 ? -4.211 -8.472 -12.425 1.00 97.81 188 ASP A N 1
ATOM 1479 C CA . ASP A 1 188 ? -5.194 -9.491 -12.808 1.00 97.81 188 ASP A CA 1
ATOM 1480 C C . ASP A 1 188 ? -5.690 -10.362 -11.638 1.00 97.81 188 ASP A C 1
ATOM 1482 O O . ASP A 1 188 ? -6.574 -11.189 -11.839 1.00 97.81 188 ASP A O 1
ATOM 1486 N N . GLN A 1 189 ? -5.184 -10.147 -10.420 1.00 98.19 189 GLN A N 1
ATOM 1487 C CA . GLN A 1 189 ? -5.638 -10.794 -9.179 1.00 98.19 189 GLN A CA 1
ATOM 1488 C C . GLN A 1 189 ? -6.449 -9.836 -8.298 1.00 98.19 189 GLN A C 1
ATOM 1490 O O . GLN A 1 189 ? -6.354 -9.853 -7.069 1.00 98.19 189 GLN A O 1
ATOM 1495 N N . LEU A 1 190 ? -7.229 -8.954 -8.926 1.00 97.38 190 LEU A N 1
ATOM 1496 C CA . LEU A 1 190 ? -7.990 -7.931 -8.213 1.00 97.38 190 LEU A CA 1
ATOM 1497 C C . LEU A 1 190 ? -9.014 -8.536 -7.239 1.00 97.38 190 LEU A C 1
ATOM 1499 O O . LEU A 1 190 ? -9.191 -7.983 -6.158 1.00 97.38 190 LEU A O 1
ATOM 1503 N N . ASP A 1 191 ? -9.632 -9.669 -7.590 1.00 98.38 191 ASP A N 1
ATOM 1504 C CA . ASP A 1 191 ? -10.563 -10.394 -6.713 1.00 98.38 191 ASP A CA 1
ATOM 1505 C C . ASP A 1 191 ? -9.860 -10.898 -5.440 1.00 98.38 191 ASP A C 1
ATOM 1507 O O . ASP A 1 191 ? -10.313 -10.608 -4.335 1.00 98.38 191 ASP A O 1
ATOM 1511 N N . ASP A 1 192 ? -8.706 -11.568 -5.575 1.00 98.62 192 ASP A N 1
ATOM 1512 C CA . ASP A 1 192 ? -7.926 -12.068 -4.431 1.00 98.62 192 ASP A CA 1
ATOM 1513 C C . ASP A 1 192 ? -7.471 -10.919 -3.517 1.00 98.62 192 ASP A C 1
ATOM 1515 O O . ASP A 1 192 ? -7.517 -11.021 -2.288 1.00 98.62 192 ASP A O 1
ATOM 1519 N N . PHE A 1 193 ? -7.049 -9.798 -4.114 1.00 98.75 193 PHE A N 1
ATOM 1520 C CA . PHE A 1 193 ? -6.659 -8.608 -3.365 1.00 98.75 193 PHE A CA 1
ATOM 1521 C C . PHE A 1 193 ? -7.853 -7.968 -2.640 1.00 98.75 193 PHE A C 1
ATOM 1523 O O . PHE A 1 193 ? -7.735 -7.585 -1.475 1.00 98.75 193 PHE A O 1
ATOM 1530 N N . ALA A 1 194 ? -9.012 -7.883 -3.296 1.00 98.62 194 ALA A N 1
ATOM 1531 C CA . ALA A 1 194 ? -10.243 -7.375 -2.698 1.00 98.62 194 ALA A CA 1
ATOM 1532 C C . ALA A 1 194 ? -10.692 -8.245 -1.514 1.00 98.62 194 ALA A C 1
ATOM 1534 O O . ALA A 1 194 ? -10.958 -7.705 -0.441 1.00 98.62 194 ALA A O 1
ATOM 1535 N N . THR A 1 195 ? -10.683 -9.574 -1.660 1.00 98.56 195 THR A N 1
ATOM 1536 C CA . THR A 1 195 ? -10.963 -10.511 -0.560 1.00 98.56 195 THR A CA 1
ATOM 1537 C C . THR A 1 195 ? -9.973 -10.343 0.591 1.00 98.56 195 THR A C 1
ATOM 1539 O O . THR A 1 195 ? -10.383 -10.290 1.748 1.00 98.56 195 THR A O 1
ATOM 1542 N N . PHE A 1 196 ? -8.677 -10.187 0.298 1.00 98.69 196 PHE A N 1
ATOM 1543 C CA . PHE A 1 196 ? -7.666 -9.966 1.332 1.00 98.69 196 PHE A CA 1
ATOM 1544 C C . PHE A 1 196 ? -7.961 -8.725 2.185 1.00 98.69 196 PHE A C 1
ATOM 1546 O O . PHE A 1 196 ? -7.786 -8.778 3.407 1.00 98.69 196 PHE A O 1
ATOM 1553 N N . LEU A 1 197 ? -8.387 -7.624 1.553 1.00 98.69 197 LEU A N 1
ATOM 1554 C CA . LEU A 1 197 ? -8.785 -6.398 2.245 1.00 98.69 197 LEU A CA 1
ATOM 1555 C C . LEU A 1 197 ? -10.081 -6.600 3.036 1.00 98.69 197 LEU A C 1
ATOM 1557 O O . LEU A 1 197 ? -10.108 -6.281 4.223 1.00 98.69 197 LEU A O 1
ATOM 1561 N N . ASP A 1 198 ? -11.120 -7.149 2.404 1.00 98.19 198 ASP A N 1
ATOM 1562 C CA . ASP A 1 198 ? -12.430 -7.378 3.022 1.00 98.19 198 ASP A CA 1
ATOM 1563 C C . ASP A 1 198 ? -12.302 -8.146 4.345 1.00 98.19 198 ASP A C 1
ATOM 1565 O O . ASP A 1 198 ? -12.635 -7.619 5.406 1.00 98.19 198 ASP A O 1
ATOM 1569 N N . GLU A 1 199 ? -11.661 -9.317 4.323 1.00 98.00 199 GLU A N 1
ATOM 1570 C CA . GLU A 1 199 ? -11.470 -10.158 5.513 1.00 98.00 199 GLU A CA 1
ATOM 1571 C C . GLU A 1 199 ? -10.795 -9.424 6.685 1.00 98.00 199 GLU A C 1
ATOM 1573 O O . GLU A 1 199 ? -10.980 -9.783 7.855 1.00 98.00 199 GLU A O 1
ATOM 1578 N N . ARG A 1 200 ? -9.981 -8.408 6.382 1.00 98.38 200 ARG A N 1
ATOM 1579 C CA . ARG A 1 200 ? -9.117 -7.723 7.344 1.00 98.38 200 ARG A CA 1
ATOM 1580 C C . ARG A 1 200 ? -9.684 -6.422 7.870 1.00 98.38 200 ARG A C 1
ATOM 1582 O O . ARG A 1 200 ? -9.301 -6.073 8.984 1.00 98.38 200 ARG A O 1
ATOM 1589 N N . VAL A 1 201 ? -10.526 -5.713 7.120 1.00 98.19 201 VAL A N 1
ATOM 1590 C CA . VAL A 1 201 ? -10.975 -4.361 7.501 1.00 98.19 201 VAL A CA 1
ATOM 1591 C C . VAL A 1 201 ? -12.462 -4.074 7.260 1.00 98.19 201 VAL A C 1
ATOM 1593 O O . VAL A 1 201 ? -12.892 -2.960 7.554 1.00 98.19 201 VAL A O 1
ATOM 1596 N N . SER A 1 202 ? -13.271 -5.012 6.750 1.00 97.12 202 SER A N 1
ATOM 1597 C CA . SER A 1 202 ? -14.690 -4.732 6.451 1.00 97.12 202 SER A CA 1
ATOM 1598 C C . SER A 1 202 ? -15.627 -4.737 7.659 1.00 97.12 202 SER A C 1
ATOM 1600 O O . SER A 1 202 ? -16.788 -4.340 7.546 1.00 97.12 202 SER A O 1
ATOM 1602 N N . GLY A 1 203 ? -15.140 -5.141 8.833 1.00 91.69 203 GLY A N 1
ATOM 1603 C CA . GLY A 1 203 ? -15.901 -5.062 10.071 1.00 91.69 203 GLY A CA 1
ATOM 1604 C C . GLY A 1 203 ? -16.237 -3.612 10.458 1.00 91.69 203 GLY A C 1
ATOM 1605 O O . GLY A 1 203 ? -15.591 -2.674 9.984 1.00 91.69 203 GLY A O 1
ATOM 1606 N N . PRO A 1 204 ? -17.222 -3.405 11.352 1.00 84.12 204 PRO A N 1
ATOM 1607 C CA . PRO A 1 204 ? -17.652 -2.067 11.752 1.00 84.12 204 PRO A CA 1
ATOM 1608 C C . PRO A 1 204 ? -16.508 -1.233 12.346 1.00 84.12 204 PRO A C 1
ATOM 1610 O O . PRO A 1 204 ? -15.773 -1.713 13.207 1.00 84.12 204 PRO A O 1
ATOM 1613 N N . ASP A 1 205 ? -16.399 0.022 11.919 1.00 86.81 205 ASP A N 1
ATOM 1614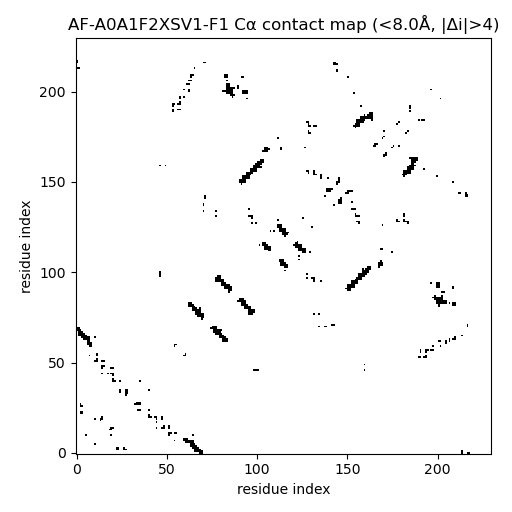 C CA . ASP A 1 205 ? -15.465 1.030 12.433 1.00 86.81 205 ASP A CA 1
ATOM 1615 C C . ASP A 1 205 ? -16.231 2.355 12.574 1.00 86.81 205 ASP A C 1
ATOM 1617 O O . ASP A 1 205 ? -16.963 2.758 11.670 1.00 86.81 205 ASP A O 1
ATOM 1621 N N . ASP A 1 206 ? -16.103 3.024 13.719 1.00 89.75 206 ASP A N 1
ATOM 1622 C CA . ASP A 1 206 ? -16.692 4.347 13.976 1.00 89.75 206 ASP A CA 1
ATOM 1623 C C . ASP A 1 206 ? -15.725 5.501 13.637 1.00 89.75 206 ASP A C 1
ATOM 1625 O O . ASP A 1 206 ? -15.991 6.669 13.934 1.00 89.75 206 ASP A O 1
ATOM 1629 N N . GLY A 1 207 ? -14.590 5.172 13.014 1.00 92.19 207 GLY A N 1
ATOM 1630 C CA . GLY A 1 207 ? -13.500 6.074 12.660 1.00 92.19 207 GLY A CA 1
ATOM 1631 C C . GLY A 1 207 ? -12.448 6.219 13.762 1.00 92.19 207 GLY A C 1
ATOM 1632 O O . GLY A 1 207 ? -11.420 6.873 13.543 1.00 92.19 207 GLY A O 1
ATOM 1633 N N . SER A 1 208 ? -12.655 5.617 14.938 1.00 94.00 208 SER A N 1
ATOM 1634 C CA . SER A 1 208 ? -11.704 5.702 16.050 1.00 94.00 208 SER A CA 1
ATOM 1635 C C . SER A 1 208 ? -10.374 5.007 15.750 1.00 94.00 208 SER A C 1
ATOM 1637 O O . SER A 1 208 ? -9.330 5.478 16.218 1.00 94.00 208 SER A O 1
ATOM 1639 N N . ILE A 1 209 ? -10.373 3.959 14.918 1.00 96.25 209 ILE A N 1
ATOM 1640 C CA . ILE A 1 209 ? -9.151 3.255 14.506 1.00 96.25 209 ILE A CA 1
ATOM 1641 C C . ILE A 1 209 ? -8.284 4.189 13.655 1.00 96.25 209 ILE A C 1
ATOM 1643 O O . ILE A 1 209 ? -7.097 4.383 13.943 1.00 96.25 209 ILE A O 1
ATOM 1647 N N . LEU A 1 210 ? -8.887 4.857 12.667 1.00 96.56 210 LEU A N 1
ATOM 1648 C CA . LEU A 1 210 ? -8.202 5.850 11.840 1.00 96.56 210 LEU A CA 1
ATOM 1649 C C . LEU A 1 210 ? -7.638 7.001 12.680 1.00 96.56 210 LEU A C 1
ATOM 1651 O O . LEU A 1 210 ? -6.490 7.399 12.472 1.00 96.56 210 LEU A O 1
ATOM 1655 N N . GLU A 1 211 ? -8.418 7.548 13.618 1.00 94.75 211 GLU A N 1
ATOM 1656 C CA . GLU A 1 211 ? -7.951 8.618 14.512 1.00 94.75 211 GLU A CA 1
ATOM 1657 C C . GLU A 1 211 ? -6.751 8.164 15.347 1.00 94.75 211 GLU A C 1
ATOM 1659 O O . GLU A 1 211 ? -5.737 8.869 15.424 1.00 94.75 211 GLU A O 1
ATOM 1664 N N . ARG A 1 212 ? -6.819 6.962 15.932 1.00 93.62 212 ARG A N 1
ATOM 1665 C CA . ARG A 1 212 ? -5.723 6.385 16.719 1.00 93.62 212 ARG A CA 1
ATOM 1666 C C . ARG A 1 212 ? -4.448 6.276 15.885 1.00 93.62 212 ARG A C 1
ATOM 1668 O O . ARG A 1 212 ? -3.387 6.711 16.348 1.00 93.62 212 ARG A O 1
ATOM 1675 N N . VAL A 1 213 ? -4.548 5.756 14.659 1.00 94.00 213 VAL A N 1
ATOM 1676 C CA . VAL A 1 213 ? -3.402 5.603 13.749 1.00 94.00 213 VAL A CA 1
ATOM 1677 C C . VAL A 1 213 ? -2.877 6.965 13.274 1.00 94.00 213 VAL A C 1
ATOM 1679 O O . VAL A 1 213 ? -1.672 7.202 13.284 1.00 94.00 213 VAL A O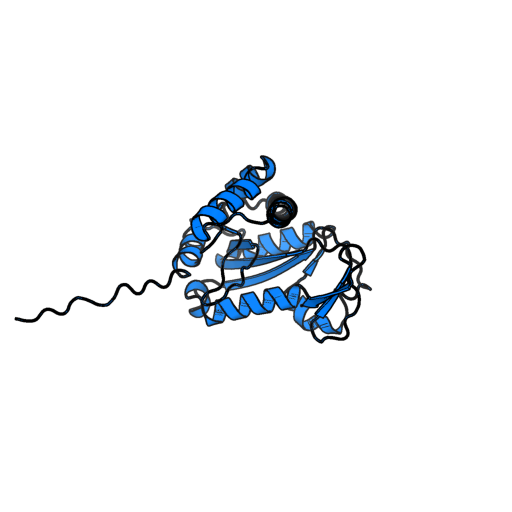 1
ATOM 1682 N N . ALA A 1 214 ? -3.750 7.908 12.919 1.00 91.81 214 ALA A N 1
ATOM 1683 C CA . ALA A 1 214 ? -3.343 9.212 12.392 1.00 91.81 214 ALA A CA 1
ATOM 1684 C C . ALA A 1 214 ? -2.680 10.122 13.444 1.00 91.81 214 ALA A C 1
ATOM 1686 O O . ALA A 1 214 ? -1.777 10.899 13.109 1.00 91.81 214 ALA A O 1
ATOM 1687 N N . THR A 1 215 ? -3.117 10.040 14.706 1.00 80.12 215 THR A N 1
ATOM 1688 C CA . THR A 1 215 ? -2.711 10.976 15.769 1.00 80.12 215 THR A CA 1
ATOM 1689 C C . THR A 1 215 ? -1.420 10.548 16.467 1.00 80.12 215 THR A C 1
ATOM 1691 O O . THR A 1 215 ? -0.582 11.390 16.796 1.00 80.12 215 THR A O 1
ATOM 1694 N N . SER A 1 216 ? -1.204 9.242 16.648 1.00 59.72 216 SER A N 1
ATOM 1695 C CA . SER A 1 216 ? -0.042 8.717 17.384 1.00 59.72 216 SER A CA 1
ATOM 1696 C C . SER A 1 216 ? 1.286 8.783 16.609 1.00 59.72 216 SER A C 1
ATOM 1698 O O . SER A 1 216 ? 2.353 8.725 17.219 1.00 59.72 216 SER A O 1
ATOM 1700 N N . ALA A 1 217 ? 1.248 9.061 15.300 1.00 53.00 217 ALA A N 1
ATOM 1701 C CA . ALA A 1 217 ? 2.427 9.399 14.493 1.00 53.00 217 ALA A CA 1
ATOM 1702 C C . ALA A 1 217 ? 3.014 10.795 14.803 1.00 53.00 217 ALA A C 1
ATOM 1704 O O . ALA A 1 217 ? 4.117 11.124 14.357 1.00 53.00 217 ALA A O 1
ATOM 1705 N N . SER A 1 218 ? 2.279 11.640 15.532 1.00 46.22 218 SER A N 1
ATOM 1706 C CA . SER A 1 218 ? 2.702 12.989 15.907 1.00 46.22 218 SER A CA 1
ATOM 1707 C C . SER A 1 218 ? 3.136 12.999 17.367 1.00 46.22 218 SER A C 1
ATOM 1709 O O . SER A 1 218 ? 2.401 13.444 18.244 1.00 46.22 218 SER A O 1
ATOM 1711 N N . GLY A 1 219 ? 4.349 12.518 17.640 1.00 42.25 219 GLY A N 1
ATOM 1712 C CA . GLY A 1 219 ? 4.990 12.662 18.946 1.00 42.25 219 GLY A CA 1
ATOM 1713 C C . GLY A 1 219 ? 5.244 14.134 19.291 1.00 42.25 219 GLY A C 1
ATOM 1714 O O . GLY A 1 219 ? 6.365 14.622 19.182 1.00 42.25 219 GLY A O 1
ATOM 1715 N N . ARG A 1 220 ? 4.209 14.864 19.714 1.00 35.56 220 ARG A N 1
ATOM 1716 C CA . ARG A 1 220 ? 4.354 16.037 20.575 1.00 35.56 220 ARG A CA 1
ATOM 1717 C C . ARG A 1 220 ? 4.020 15.600 21.988 1.00 35.56 220 ARG A C 1
ATOM 1719 O O . ARG A 1 220 ? 2.878 15.673 22.428 1.00 35.56 220 ARG A O 1
ATOM 1726 N N . THR A 1 221 ? 5.051 15.190 22.712 1.00 37.59 221 THR A N 1
ATOM 1727 C CA . THR A 1 221 ? 5.021 15.134 24.170 1.00 37.59 221 THR A CA 1
ATOM 1728 C C . THR A 1 221 ? 4.883 16.568 24.691 1.00 37.59 221 THR A C 1
ATOM 1730 O O . THR A 1 221 ? 5.875 17.255 24.918 1.00 37.59 221 THR A O 1
ATOM 1733 N N . SER A 1 222 ? 3.655 17.069 24.842 1.00 38.91 222 SER A N 1
ATOM 1734 C CA . SER A 1 222 ? 3.397 18.230 25.697 1.00 38.91 222 SER A CA 1
ATOM 1735 C C . SER A 1 222 ? 3.181 17.714 27.113 1.00 38.91 222 SER A C 1
ATOM 1737 O O . SER A 1 222 ? 2.065 17.440 27.534 1.00 38.91 222 SER A O 1
ATOM 1739 N N . ALA A 1 223 ? 4.282 17.485 27.820 1.00 43.31 223 ALA A N 1
ATOM 1740 C CA . ALA A 1 223 ? 4.261 17.164 29.242 1.00 43.31 223 ALA A CA 1
ATOM 1741 C C . ALA A 1 223 ? 5.558 17.628 29.908 1.00 43.31 223 ALA A C 1
ATOM 1743 O O . ALA A 1 223 ? 6.234 16.854 30.566 1.00 43.31 223 ALA A O 1
ATOM 1744 N N . TYR A 1 224 ? 5.912 18.901 29.732 1.00 40.62 224 TYR A N 1
ATOM 1745 C CA . TYR A 1 224 ? 6.781 19.613 30.667 1.00 40.62 224 TYR A CA 1
ATOM 1746 C C . TYR A 1 224 ? 6.364 21.081 30.682 1.00 40.62 224 TYR A C 1
ATOM 1748 O O . TYR A 1 224 ? 6.634 21.803 29.729 1.00 40.62 224 TYR A O 1
ATOM 1756 N N . LEU A 1 225 ? 5.647 21.473 31.741 1.00 39.59 225 LEU A N 1
ATOM 1757 C CA . LEU A 1 225 ? 5.804 22.712 32.522 1.00 39.59 225 LEU A CA 1
ATOM 1758 C C . LEU A 1 225 ? 4.560 22.924 33.404 1.00 39.59 225 LEU A C 1
ATOM 1760 O O . LEU A 1 225 ? 3.741 23.806 33.173 1.00 39.59 225 LEU A O 1
ATOM 1764 N N . THR A 1 226 ? 4.453 22.135 34.471 1.00 40.41 226 THR A N 1
ATOM 1765 C CA . THR A 1 226 ? 3.851 22.607 35.726 1.00 40.41 226 THR A CA 1
ATOM 1766 C C . THR A 1 226 ? 4.839 22.325 36.843 1.00 40.41 226 THR A C 1
ATOM 1768 O O . THR A 1 226 ? 4.696 21.383 37.615 1.00 40.41 226 THR A O 1
ATOM 1771 N N . THR A 1 227 ? 5.894 23.131 36.898 1.00 38.88 227 THR A N 1
ATOM 1772 C CA . THR A 1 227 ? 6.613 23.370 38.146 1.00 38.88 227 THR A CA 1
ATOM 1773 C C . THR A 1 227 ? 6.002 24.613 38.774 1.00 38.88 227 THR A C 1
ATOM 1775 O O . THR A 1 227 ? 6.360 25.733 38.413 1.00 38.88 227 THR A O 1
ATOM 1778 N N . SER A 1 228 ? 5.065 24.420 39.699 1.00 40.94 228 SER A N 1
ATOM 1779 C CA . SER A 1 228 ? 4.885 25.384 40.785 1.00 40.94 228 SER A CA 1
ATOM 1780 C C . SER A 1 228 ? 6.081 25.257 41.725 1.00 40.94 228 SER A C 1
ATOM 1782 O O . SER A 1 228 ? 6.529 24.140 42.000 1.00 40.94 228 SER A O 1
ATOM 1784 N N . PRO A 1 229 ? 6.591 26.383 42.231 1.00 49.91 229 PRO A N 1
ATOM 1785 C CA . PRO A 1 229 ? 6.783 26.437 43.674 1.00 49.91 229 PRO A CA 1
ATOM 1786 C C . PRO A 1 229 ? 6.453 27.811 44.275 1.00 49.91 229 PRO A C 1
ATOM 1788 O O . PRO A 1 229 ? 6.785 28.840 43.690 1.00 49.91 229 PRO A O 1
ATOM 1791 N N . GLY A 1 230 ? 5.910 27.779 45.496 1.00 43.72 230 GLY A N 1
ATOM 1792 C CA . GLY A 1 230 ? 5.946 28.886 46.461 1.00 43.72 230 GLY A CA 1
ATOM 1793 C C . GLY A 1 230 ? 4.651 29.651 46.610 1.00 43.72 230 GLY A C 1
ATOM 1794 O O . GLY A 1 230 ? 4.518 30.678 45.915 1.00 43.72 230 GLY A O 1
#

Foldseek 3Di:
DFQDKDFLQVLLVCLVVLNVLVSSQVSCCVVPVDGDDPVVSVVLSVQSNLVSVLCVLLVRTGWIKTAQCDQAPDPDTFGMKTWAAQPPPRATEIEGEHEAQAAAWDPDPDQQWTWGDDPNDTDIDHQSLVVFVVVQVSCCVPFVCNVVPSYHYAYEYENQNYDDDCPGPSNDPSCPVSCVRYNYHYNVRSVVSSVVCNNGHVRDDPCVSVVSRVPRSDPPPPPDDDDDDD

Sequence (230 aa):
MHLYRGTTEQFIGDAVRATLANQLAERFFEEFRYKPAPSEVTSWHNSLSAMSNALQLADLRDQGILVELKLPFSSKRLDVLVTGSNANTGSDNAVIVELKQWTRAQRSNITECVTVDFGGRLVDHLHPSKQVQQYQRYLIDTHPAFTDGAVALDACAYLHYAQFDPTSPLFHADFDVLLAQNPSFTGDQLDDFATFLDERVSGPDDGSILERVATSASGRTSAYLTTSPG

Mean predicted aligned error: 5.1 Å

Nearest PDB structures (foldseek):
  4v1y-assembly2_G  TM=4.058E-01  e=2.796E+00  Pseudomonas sp. ADP
  4hay-assembly1_A  TM=3.939E-01  e=6.414E+00  Homo sapiens

Solvent-accessible surface area (backbone atoms only — not comparable to full-atom values): 12231 Å² total; per-residue (Å²): 86,58,42,42,75,49,35,32,44,55,50,34,53,31,36,76,69,69,44,42,35,56,50,34,42,52,40,41,27,72,77,69,74,49,75,70,53,73,67,55,43,51,48,44,45,55,49,47,41,53,50,35,53,34,34,58,73,41,67,46,47,72,29,26,34,37,28,46,39,43,46,76,104,52,93,52,59,48,49,34,37,41,21,18,5,16,53,84,79,63,45,47,21,32,38,39,38,38,74,37,84,44,59,64,56,38,77,43,96,50,86,70,32,28,23,33,71,65,90,88,42,78,43,79,38,65,31,58,27,53,51,29,47,52,49,51,52,49,38,37,77,70,30,62,45,33,55,76,58,69,27,46,78,50,37,28,18,38,25,59,55,17,66,84,50,81,84,36,52,84,56,34,76,94,39,48,74,47,41,75,70,12,38,68,35,28,42,78,36,45,66,64,48,15,50,58,48,31,56,40,26,62,22,83,57,94,51,60,64,39,49,44,56,63,52,50,57,57,84,70,85,87,81,84,85,85,79,82,83,136